Protein AF-A0A7X6Y048-F1 (afdb_monomer)

Mean predicted aligned error: 12.63 Å

Solvent-accessible surface area (backbone atoms only — not comparable to full-atom values): 15050 Å² total; per-residue (Å²): 143,54,68,59,62,49,51,54,49,48,36,51,34,40,43,75,52,58,86,50,67,78,56,62,76,77,46,101,74,79,80,95,72,76,53,88,68,53,75,67,60,51,49,56,47,55,70,67,59,78,47,73,68,48,51,52,50,51,50,49,38,53,51,51,50,50,53,47,64,63,47,48,60,53,51,54,48,40,49,52,49,41,54,51,43,49,52,52,45,52,51,51,54,50,51,51,49,52,53,44,55,49,47,50,54,50,52,55,48,49,71,74,34,96,48,66,68,62,33,47,51,54,53,48,72,75,33,84,92,41,50,70,62,50,55,67,56,58,79,73,45,90,89,60,77,82,76,83,75,53,77,63,61,54,54,51,51,45,51,43,52,52,52,42,53,53,41,49,53,52,36,50,50,54,51,50,55,50,49,54,53,28,61,77,63,53,35,41,46,48,56,52,52,50,53,48,52,55,50,50,51,54,51,53,54,49,49,54,53,51,49,57,48,63,78,42,42,70,62,35,66,77,62,72,60,80,76,85,71,79,82,78,86,82,85,86,83,81,88,71,67,47,80,88,49,73,63,60,53,51,55,48,65,77,72,109

pLDDT: mean 71.43, std 14.5, range [34.56, 90.88]

Secondary structure (DSSP, 8-state):
--HHHHHHHHHHHHHHHTT-HHHHTT---------SS-HHHHHHHHHT--SHHHHHHHHHHHHHHHHHHHHHHHHHHHHHHHHHHHHHHHHHHHHHHHHHHHHHHHHHHHHH-SSHHHHHHHHHHH-TT-HHHHHHHHTT-SSS------HHHHHHHHHHHHHHHHHHHHHHHHHHHHHHHHHHH--BHHHHHHHHHHHHHHHHHHHHHHHHHHTTHHHHHHHT----PPP-PPPP--SS-BPPPHHHHHHHHTT-

Structure (mmCIF, N/CA/C/O backbone):
data_AF-A0A7X6Y048-F1
#
_entry.id   AF-A0A7X6Y048-F1
#
loop_
_atom_site.group_PDB
_atom_site.id
_atom_site.type_symbol
_atom_site.label_atom_id
_atom_site.label_alt_id
_atom_site.label_comp_id
_atom_site.label_asym_id
_atom_site.label_entity_id
_atom_site.label_seq_id
_atom_site.pdbx_PDB_ins_code
_atom_site.Cartn_x
_atom_site.Cartn_y
_atom_site.Cartn_z
_atom_site.occupancy
_atom_site.B_iso_or_equiv
_atom_site.auth_seq_id
_atom_site.auth_comp_id
_atom_site.auth_asym_id
_atom_site.auth_atom_id
_atom_site.pdbx_PDB_model_num
ATOM 1 N N . MET A 1 1 ? -24.683 -6.320 27.027 1.00 56.88 1 MET A N 1
ATOM 2 C CA . MET A 1 1 ? -23.722 -5.249 27.337 1.00 56.88 1 MET A CA 1
ATOM 3 C C . MET A 1 1 ? -22.479 -5.467 26.470 1.00 56.88 1 MET A C 1
ATOM 5 O O . MET A 1 1 ? -21.668 -6.278 26.839 1.00 56.88 1 MET A O 1
ATOM 9 N N . ASN A 1 2 ? -22.455 -4.978 25.220 1.00 63.59 2 ASN A N 1
ATOM 10 C CA . ASN A 1 2 ? -21.262 -4.929 24.330 1.00 63.59 2 ASN A CA 1
ATOM 11 C C . ASN A 1 2 ? -21.634 -4.501 22.905 1.00 63.59 2 ASN A C 1
ATOM 13 O O . ASN A 1 2 ? -20.853 -3.822 22.258 1.00 63.59 2 ASN A O 1
ATOM 17 N N . LYS A 1 3 ? -22.848 -4.808 22.415 1.00 73.25 3 LYS A N 1
ATOM 18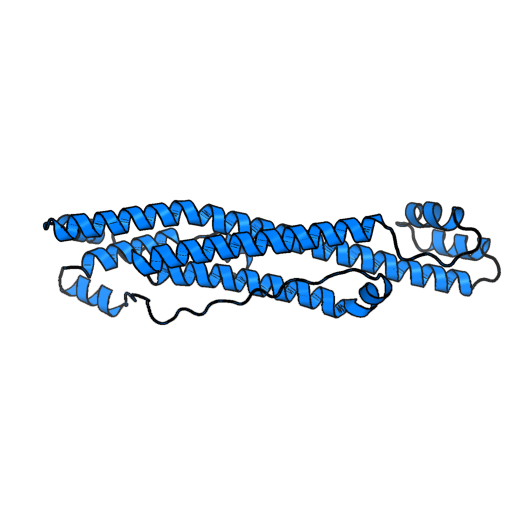 C CA . LYS A 1 3 ? -23.276 -4.391 21.063 1.00 73.25 3 LYS A CA 1
ATOM 19 C C . LYS A 1 3 ? -23.294 -2.867 20.869 1.00 73.25 3 LYS A C 1
ATOM 21 O O . LYS A 1 3 ? -22.881 -2.404 19.820 1.00 73.25 3 LYS A O 1
ATOM 26 N N . LYS A 1 4 ? -23.725 -2.092 21.876 1.00 79.75 4 LYS A N 1
ATOM 27 C CA . LYS A 1 4 ? -23.772 -0.616 21.816 1.00 79.75 4 LYS A CA 1
ATOM 28 C C . LYS A 1 4 ? -22.373 0.011 21.717 1.00 79.75 4 LYS A C 1
ATOM 30 O O . LYS A 1 4 ? -22.131 0.813 20.825 1.00 79.75 4 LYS A O 1
ATOM 35 N N . ILE A 1 5 ? -21.442 -0.414 22.576 1.00 81.62 5 ILE A N 1
ATOM 36 C CA . ILE A 1 5 ? -20.036 0.020 22.524 1.00 81.62 5 ILE A CA 1
ATOM 37 C C . ILE A 1 5 ? -19.402 -0.386 21.185 1.00 81.62 5 ILE A C 1
ATOM 39 O O . ILE A 1 5 ? -18.747 0.430 20.550 1.00 81.62 5 ILE A O 1
ATOM 43 N N . MET A 1 6 ? -19.653 -1.609 20.708 1.00 82.00 6 MET A N 1
ATOM 44 C CA . MET A 1 6 ? -19.155 -2.068 19.406 1.00 82.00 6 MET A CA 1
ATOM 45 C C . MET A 1 6 ? -19.728 -1.268 18.230 1.00 82.00 6 MET A C 1
ATOM 47 O O . MET A 1 6 ? -18.976 -0.915 17.331 1.00 82.00 6 MET A O 1
ATOM 51 N N . LEU A 1 7 ? -21.021 -0.920 18.255 1.00 83.56 7 LEU A N 1
ATOM 52 C CA . LEU A 1 7 ? -21.651 -0.031 17.269 1.00 83.56 7 LEU A CA 1
ATOM 53 C C . LEU A 1 7 ? -20.965 1.341 17.239 1.00 83.56 7 LEU A C 1
ATOM 55 O O . LEU A 1 7 ? -20.638 1.845 16.168 1.00 83.56 7 LEU A O 1
ATOM 59 N N . PHE A 1 8 ? -20.706 1.925 18.411 1.00 86.38 8 PHE A N 1
ATOM 60 C CA . PHE A 1 8 ? -19.992 3.197 18.523 1.00 86.38 8 PHE A CA 1
ATOM 61 C C . PHE A 1 8 ? -18.552 3.112 17.996 1.00 86.38 8 PHE A C 1
ATOM 63 O O . PHE A 1 8 ? -18.080 4.016 17.299 1.00 86.38 8 PHE A O 1
ATOM 70 N N . MET A 1 9 ? -17.852 2.022 18.310 1.00 88.38 9 MET A N 1
ATOM 71 C CA . MET A 1 9 ? -16.480 1.824 17.858 1.00 88.38 9 MET A CA 1
ATOM 72 C C . MET A 1 9 ? -16.397 1.549 16.355 1.00 88.38 9 MET A C 1
ATOM 74 O O . MET A 1 9 ? -15.486 2.070 15.721 1.00 88.38 9 MET A O 1
ATOM 78 N N . GLU A 1 10 ? -17.345 0.817 15.764 1.00 86.00 10 GLU A N 1
ATOM 79 C CA . GLU A 1 10 ? -17.414 0.628 14.308 1.00 86.00 10 GLU A CA 1
ATOM 80 C C . GLU A 1 10 ? -17.700 1.947 13.585 1.00 86.00 10 GLU A C 1
ATOM 82 O O . GLU A 1 10 ? -17.032 2.261 12.607 1.00 86.00 10 GLU A O 1
ATOM 87 N N . ASP A 1 11 ? -18.628 2.767 14.088 1.00 83.88 11 ASP A N 1
ATOM 88 C CA . ASP A 1 11 ? -18.889 4.102 13.531 1.00 83.88 11 ASP A CA 1
ATOM 89 C C . ASP A 1 11 ? -17.626 4.983 13.566 1.00 83.88 11 ASP A C 1
ATOM 91 O O . ASP A 1 11 ? -17.278 5.651 12.591 1.00 83.88 11 ASP A O 1
ATOM 95 N N . THR A 1 12 ? -16.871 4.905 14.665 1.00 86.44 12 THR A N 1
ATOM 96 C CA . THR A 1 12 ? -15.573 5.579 14.803 1.00 86.44 12 THR A CA 1
ATOM 97 C C . THR A 1 12 ? -14.523 5.010 13.844 1.00 86.44 12 THR A C 1
ATOM 99 O O . THR A 1 12 ? -13.747 5.767 13.256 1.00 86.44 12 THR A O 1
ATOM 102 N N . ALA A 1 13 ? -14.487 3.690 13.661 1.00 86.50 13 ALA A N 1
ATOM 103 C CA . ALA A 1 13 ? -13.578 3.021 12.739 1.00 86.50 13 ALA A CA 1
ATOM 104 C C . ALA A 1 13 ? -13.866 3.417 11.288 1.00 86.50 13 ALA A C 1
ATOM 106 O O . ALA A 1 13 ? -12.931 3.773 10.568 1.00 86.50 13 ALA A O 1
ATOM 107 N N . LEU A 1 14 ? -15.140 3.455 10.884 1.00 82.38 14 LEU A N 1
ATOM 108 C CA . LEU A 1 14 ? -15.575 3.967 9.584 1.00 82.38 14 LEU A CA 1
ATOM 109 C C . LEU A 1 14 ? -15.105 5.399 9.379 1.00 82.38 14 LEU A C 1
ATOM 111 O O . LEU A 1 14 ? -14.483 5.686 8.362 1.00 82.38 14 LEU A O 1
ATOM 115 N N . PHE A 1 15 ? -15.334 6.297 10.339 1.00 81.44 15 PHE A N 1
ATOM 116 C CA . PHE A 1 15 ? -14.862 7.680 10.236 1.00 81.44 15 PHE A CA 1
ATOM 117 C C . PHE A 1 15 ? -13.339 7.770 10.068 1.00 81.44 15 PHE A C 1
ATOM 119 O O . PHE A 1 15 ? -12.847 8.547 9.254 1.00 81.44 15 PHE A O 1
ATOM 126 N N . ASN A 1 16 ? -12.588 6.959 10.813 1.00 82.00 16 ASN A N 1
ATOM 127 C CA . ASN A 1 16 ? -11.126 6.974 10.784 1.00 82.00 16 ASN A CA 1
ATOM 128 C C . ASN A 1 16 ? -10.525 6.328 9.530 1.00 82.00 16 ASN A C 1
ATOM 130 O O . ASN A 1 16 ? -9.353 6.566 9.230 1.00 82.00 16 ASN A O 1
ATOM 134 N N . THR A 1 17 ? -11.294 5.512 8.813 1.00 79.19 17 THR A N 1
ATOM 135 C CA . THR A 1 17 ? -10.855 4.791 7.609 1.00 79.19 17 THR A CA 1
ATOM 136 C C . THR A 1 17 ? -11.394 5.411 6.320 1.00 79.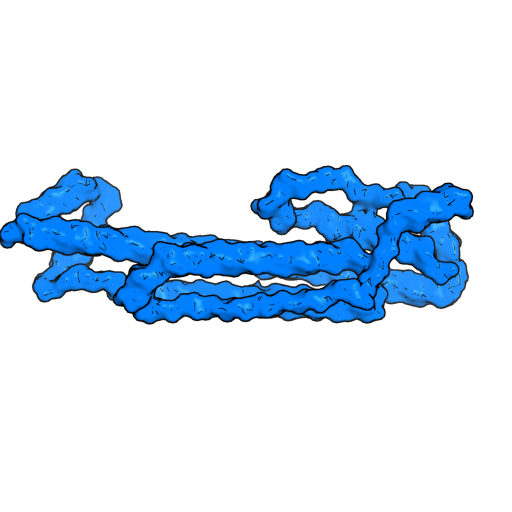19 17 THR A C 1
ATOM 138 O O . THR A 1 17 ? -10.714 5.358 5.296 1.00 79.19 17 THR A O 1
ATOM 141 N N . THR A 1 18 ? -12.554 6.075 6.364 1.00 71.69 18 THR A N 1
ATOM 142 C CA . THR A 1 18 ? -13.129 6.805 5.225 1.00 71.69 18 THR A CA 1
ATOM 143 C C . THR A 1 18 ? -12.448 8.160 5.006 1.00 71.69 18 THR A C 1
ATOM 145 O O . THR A 1 18 ? -12.207 8.927 5.934 1.00 71.69 18 THR A O 1
ATOM 148 N N . GLY A 1 19 ? -12.151 8.490 3.743 1.00 55.47 19 GLY A N 1
ATOM 149 C CA . GLY A 1 19 ? -11.525 9.765 3.362 1.00 55.47 19 GLY A CA 1
ATOM 150 C C . GLY A 1 19 ? -9.994 9.757 3.328 1.00 55.47 19 GLY A C 1
ATOM 151 O O . GLY A 1 19 ? -9.378 10.820 3.384 1.00 55.47 19 GLY A O 1
ATOM 152 N N . SER A 1 20 ? -9.356 8.586 3.242 1.00 53.28 20 SER A N 1
ATOM 153 C CA . SER A 1 20 ? -7.929 8.507 2.930 1.00 53.28 20 SER A CA 1
ATOM 154 C C . SER A 1 20 ? -7.680 8.913 1.470 1.00 53.28 20 SER A C 1
ATOM 156 O O . SER A 1 20 ? -8.128 8.263 0.525 1.00 53.28 20 SER A O 1
ATOM 158 N N . ASN A 1 21 ? -6.898 9.978 1.271 1.00 50.91 21 ASN A N 1
ATOM 159 C CA . ASN A 1 21 ? -6.461 10.430 -0.057 1.00 50.91 21 ASN A CA 1
ATOM 160 C C . ASN A 1 21 ? -5.751 9.313 -0.854 1.00 50.91 21 ASN A C 1
ATOM 162 O O . ASN A 1 21 ? -5.737 9.346 -2.079 1.00 50.91 21 ASN A O 1
ATOM 166 N N . ALA A 1 22 ? -5.179 8.307 -0.178 1.00 46.06 22 ALA A N 1
ATOM 167 C CA . ALA A 1 22 ? -4.532 7.153 -0.807 1.00 46.06 22 ALA A CA 1
ATOM 168 C C . ALA A 1 22 ? -5.490 6.313 -1.680 1.00 46.06 22 ALA A C 1
ATOM 170 O O . ALA A 1 22 ? -5.075 5.826 -2.730 1.00 46.06 22 ALA A O 1
ATOM 171 N N . LEU A 1 23 ? -6.769 6.199 -1.298 1.00 48.59 23 LEU A N 1
ATOM 172 C CA . LEU A 1 23 ? -7.820 5.537 -2.088 1.00 48.59 23 LEU A CA 1
ATOM 173 C C . LEU A 1 23 ? -8.390 6.451 -3.189 1.00 48.59 23 LEU A C 1
ATOM 175 O O . LEU A 1 23 ? -8.802 5.968 -4.245 1.00 48.59 23 LEU A O 1
ATOM 179 N N . GLU A 1 24 ? -8.355 7.775 -2.994 1.00 48.84 24 GLU A N 1
ATOM 180 C CA . GLU A 1 24 ? -8.780 8.744 -4.018 1.00 48.84 24 GLU A CA 1
ATOM 181 C C . GLU A 1 24 ? -7.864 8.747 -5.256 1.00 48.84 24 GLU A C 1
ATOM 183 O O . GLU A 1 24 ? -8.326 9.060 -6.356 1.00 48.84 24 GLU A O 1
ATOM 188 N N . PHE A 1 25 ? -6.592 8.350 -5.115 1.00 42.94 25 PHE A N 1
ATOM 189 C CA . PHE A 1 25 ? -5.653 8.258 -6.239 1.00 42.94 25 PHE A CA 1
ATOM 190 C C . PHE A 1 25 ? -5.914 7.075 -7.185 1.00 42.94 25 PHE A C 1
ATOM 192 O O . PHE A 1 25 ? -5.522 7.162 -8.349 1.00 42.94 25 PHE A O 1
ATOM 199 N N . SER A 1 26 ? -6.571 5.995 -6.743 1.00 41.81 26 SER A N 1
ATOM 200 C CA . SER A 1 26 ? -6.711 4.775 -7.555 1.00 41.81 26 SER A CA 1
ATOM 201 C C . SER A 1 26 ? -8.114 4.541 -8.120 1.00 41.81 26 SER A C 1
ATOM 203 O O . SER A 1 26 ? -8.221 3.995 -9.220 1.00 41.81 26 SER A O 1
ATOM 205 N N . LYS A 1 27 ? -9.209 4.965 -7.463 1.00 37.38 27 LYS A N 1
ATOM 206 C CA . LYS A 1 27 ? -10.578 4.720 -7.973 1.00 37.38 27 LYS A CA 1
ATOM 207 C C . LYS A 1 27 ? -11.543 5.873 -7.651 1.00 37.38 27 LYS A C 1
ATOM 209 O O . LYS A 1 27 ? -11.900 6.123 -6.508 1.00 37.38 27 LYS A O 1
ATOM 214 N N . ARG A 1 28 ? -12.077 6.529 -8.695 1.00 40.03 28 ARG A N 1
ATOM 215 C CA . ARG A 1 28 ? -13.256 7.420 -8.611 1.00 40.03 28 ARG A CA 1
ATOM 216 C C . ARG A 1 28 ? -14.531 6.618 -8.291 1.00 40.03 28 ARG A C 1
ATOM 218 O O . ARG A 1 28 ? -15.310 6.391 -9.206 1.00 40.03 28 ARG A O 1
ATOM 225 N N . LYS A 1 29 ? -14.760 6.184 -7.048 1.00 34.56 29 LYS A N 1
ATOM 226 C CA . LYS A 1 29 ? -16.022 5.599 -6.520 1.00 34.56 29 LYS A CA 1
ATOM 227 C C . LYS A 1 29 ? -15.865 5.489 -4.991 1.00 34.56 29 LYS A C 1
ATOM 229 O O . LYS A 1 29 ? -14.888 4.896 -4.580 1.00 34.56 29 LYS A O 1
ATOM 234 N N . TYR A 1 30 ? -16.712 5.942 -4.071 1.00 35.19 30 TYR A N 1
ATOM 235 C CA . TYR A 1 30 ? -18.000 6.629 -4.043 1.00 35.19 30 TYR A CA 1
ATOM 236 C C . TYR A 1 30 ? -18.184 7.219 -2.624 1.00 35.19 30 TYR A C 1
ATOM 238 O O . TYR A 1 30 ? -17.738 6.630 -1.650 1.00 35.19 30 TYR A O 1
ATOM 246 N N . LEU A 1 31 ? -18.949 8.313 -2.548 1.00 38.66 31 LEU A N 1
ATOM 247 C CA . LEU A 1 31 ? -19.941 8.639 -1.509 1.00 38.66 31 LEU A CA 1
ATOM 248 C C . LEU A 1 31 ? -19.489 8.685 -0.038 1.00 38.66 31 LEU A C 1
ATOM 250 O O . LEU A 1 31 ? -19.536 7.717 0.711 1.00 38.66 31 LEU A O 1
ATOM 254 N N . THR A 1 32 ? -19.277 9.923 0.402 1.00 42.34 32 THR A N 1
ATOM 255 C CA . THR A 1 32 ? -19.589 10.431 1.742 1.00 42.34 32 THR A CA 1
ATOM 256 C C . THR A 1 32 ? -20.802 9.745 2.395 1.00 42.34 32 THR A C 1
ATOM 258 O O . THR A 1 32 ? -21.948 10.117 2.136 1.00 42.34 32 THR A O 1
ATOM 261 N N . LYS A 1 33 ? -20.561 8.831 3.335 1.00 51.38 33 LYS A N 1
ATOM 262 C CA . LYS A 1 33 ? -21.417 8.653 4.516 1.00 51.38 33 LYS A CA 1
ATOM 263 C C . LYS A 1 33 ? -20.507 8.621 5.730 1.00 51.38 33 LYS A C 1
ATOM 265 O O . LYS A 1 33 ? -19.866 7.626 6.022 1.00 51.38 33 LYS A O 1
ATOM 270 N N . ARG A 1 34 ? -20.390 9.792 6.355 1.00 59.44 34 ARG A N 1
ATOM 271 C CA . ARG A 1 34 ? -19.320 10.126 7.298 1.00 59.44 34 ARG A CA 1
ATOM 272 C C . ARG A 1 34 ? -19.499 9.554 8.703 1.00 59.44 34 ARG A C 1
ATOM 274 O O . ARG A 1 34 ? -18.593 9.768 9.481 1.00 59.44 34 ARG A O 1
ATOM 281 N N . ASN A 1 35 ? -20.636 8.930 9.011 1.00 66.81 35 ASN A N 1
ATOM 282 C CA . ASN A 1 35 ? -21.006 8.197 10.232 1.00 66.81 35 ASN A CA 1
ATOM 283 C C . ASN A 1 35 ? -22.423 7.628 9.984 1.00 66.81 35 ASN A C 1
ATOM 285 O O . ASN A 1 35 ? -23.209 8.259 9.267 1.00 66.81 35 ASN A O 1
ATOM 289 N N . PHE A 1 36 ? -22.768 6.470 10.546 1.00 76.62 36 PHE A N 1
ATOM 290 C CA . PHE A 1 36 ? -24.134 5.934 10.579 1.00 76.62 36 PHE A CA 1
ATOM 291 C C . PHE A 1 36 ? -24.869 6.232 11.895 1.00 76.62 36 PHE A C 1
ATOM 293 O O . PHE A 1 36 ? -26.100 6.145 11.906 1.00 76.62 36 PHE A O 1
ATOM 300 N N . LEU A 1 37 ? -24.150 6.618 12.958 1.00 82.50 37 LEU A N 1
ATOM 301 C CA . LEU A 1 37 ? -24.721 7.117 14.215 1.00 82.50 37 LEU A CA 1
ATOM 302 C C . LEU A 1 37 ? -24.784 8.653 14.244 1.00 82.50 37 LEU A C 1
ATOM 304 O O . LEU A 1 37 ? -23.832 9.354 13.889 1.00 82.50 37 LEU A O 1
ATOM 308 N N . THR A 1 38 ? -25.901 9.187 14.729 1.00 83.19 38 THR A N 1
ATOM 309 C CA . THR A 1 38 ? -26.076 10.604 15.075 1.00 83.19 38 THR A CA 1
ATOM 310 C C . THR A 1 38 ? -25.354 10.948 16.381 1.00 83.19 38 THR A C 1
ATOM 312 O O . THR A 1 38 ? -25.038 10.075 17.186 1.00 83.19 38 THR A O 1
ATOM 315 N N . GLN A 1 39 ? -25.103 12.238 16.637 1.00 80.81 39 GLN A N 1
ATOM 316 C CA . GLN A 1 39 ? -24.464 12.662 17.891 1.00 80.81 39 GLN A CA 1
ATOM 317 C C . GLN A 1 39 ? -25.304 12.313 19.128 1.00 80.81 39 GLN A C 1
ATOM 319 O O . GLN A 1 39 ? -24.743 11.999 20.174 1.00 80.81 39 GLN A O 1
ATOM 324 N N . GLN A 1 40 ? -26.632 12.347 19.004 1.00 85.88 40 GLN A N 1
ATOM 325 C CA . GLN A 1 40 ? -27.531 11.963 20.086 1.00 85.88 40 GLN A CA 1
ATOM 326 C C . GLN A 1 40 ? -27.399 10.465 20.406 1.00 85.88 40 GLN A C 1
ATOM 328 O O . GLN A 1 40 ? -27.122 10.127 21.551 1.00 85.88 40 GLN A O 1
ATOM 333 N N . GLU A 1 41 ? -27.463 9.589 19.394 1.00 83.56 41 GLU A N 1
ATOM 334 C CA . GLU A 1 41 ? -27.263 8.135 19.563 1.00 83.56 41 GLU A CA 1
ATOM 335 C C . GLU A 1 41 ? -25.882 7.822 20.179 1.00 83.56 41 GLU A C 1
ATOM 337 O O . GLU A 1 41 ? -25.749 6.950 21.037 1.00 83.56 41 GLU A O 1
ATOM 342 N N . LYS A 1 42 ? -24.833 8.570 19.804 1.00 84.50 42 LYS A N 1
ATOM 343 C CA . LYS A 1 42 ? -23.495 8.434 20.410 1.00 84.50 42 LYS A CA 1
ATOM 344 C C . LYS A 1 42 ? -23.489 8.772 21.901 1.00 84.50 42 LYS A C 1
ATOM 346 O O . LYS A 1 42 ? -22.878 8.042 22.680 1.00 84.50 42 LYS A O 1
ATOM 351 N N . ASN A 1 43 ? -24.151 9.861 22.289 1.00 84.62 43 ASN A N 1
ATOM 352 C CA . ASN A 1 43 ? -24.241 10.274 23.689 1.00 84.62 43 ASN A CA 1
ATOM 353 C C . ASN A 1 43 ? -25.037 9.251 24.512 1.00 84.62 43 ASN A C 1
ATOM 355 O O . ASN A 1 43 ? -24.589 8.864 25.583 1.00 84.62 43 ASN A O 1
ATOM 359 N N . GLU A 1 44 ? -26.148 8.740 23.980 1.00 84.62 44 GLU A N 1
ATOM 360 C CA . GLU A 1 44 ? -26.958 7.702 24.634 1.00 84.62 44 GLU A CA 1
ATOM 361 C C . GLU A 1 44 ? -26.174 6.396 24.838 1.00 84.62 44 GLU A C 1
ATOM 363 O O . GLU A 1 44 ? -26.294 5.736 25.872 1.00 84.62 44 GLU A O 1
ATOM 368 N N . ILE A 1 45 ? -25.339 6.006 23.867 1.00 83.44 45 ILE A N 1
ATOM 369 C CA . ILE A 1 45 ? -24.437 4.859 24.026 1.00 83.44 45 ILE A CA 1
ATOM 370 C C . ILE A 1 45 ? -23.424 5.129 25.140 1.00 83.44 45 ILE A C 1
ATOM 372 O O . ILE A 1 45 ? -23.206 4.246 25.970 1.00 83.44 45 ILE A O 1
ATOM 376 N N . TRP A 1 46 ? -22.833 6.324 25.176 1.00 80.00 46 TRP A N 1
ATOM 377 C CA . TRP A 1 46 ? -21.851 6.707 26.190 1.00 80.00 46 TRP A CA 1
ATOM 378 C C . TRP A 1 46 ? -22.441 6.721 27.604 1.00 80.00 46 TRP A C 1
ATOM 380 O O . TRP A 1 46 ? -21.856 6.152 28.519 1.00 80.00 46 TRP A O 1
ATOM 390 N N . GLU A 1 47 ? -23.626 7.305 27.772 1.00 83.12 47 GLU A N 1
ATOM 391 C CA . GLU A 1 47 ? -24.346 7.344 29.050 1.00 83.12 47 GLU A CA 1
ATOM 392 C C . GLU A 1 47 ? -24.767 5.947 29.526 1.00 83.12 47 GLU A C 1
ATOM 394 O O . GLU A 1 47 ? -24.888 5.723 30.724 1.00 83.12 47 GLU A O 1
ATOM 399 N N . SER A 1 48 ? -24.920 4.980 28.611 1.00 80.62 48 SER A N 1
ATOM 400 C CA . SER A 1 48 ? -25.236 3.588 28.962 1.00 80.62 48 SER A CA 1
ATOM 401 C C . SER A 1 48 ? -24.052 2.766 29.497 1.00 80.62 48 SER A C 1
ATOM 403 O O . SER A 1 48 ? -24.233 1.599 29.849 1.00 80.62 48 SER A O 1
ATOM 405 N N . VAL A 1 49 ? -22.842 3.337 29.536 1.00 81.94 49 VAL A N 1
ATOM 406 C CA . VAL A 1 49 ? -21.633 2.694 30.075 1.00 81.94 49 VAL A CA 1
ATOM 407 C C . VAL A 1 49 ? -21.558 2.946 31.582 1.00 81.94 49 VAL A C 1
ATOM 409 O O . VAL A 1 49 ? -20.997 3.939 32.035 1.00 81.94 49 VAL A O 1
ATOM 412 N N . GLU A 1 50 ? -22.121 2.028 32.364 1.00 80.25 50 GLU A N 1
ATOM 413 C CA . GLU A 1 50 ? -22.235 2.188 33.824 1.00 80.25 50 GLU A CA 1
ATOM 414 C C . GLU A 1 50 ? -21.362 1.206 34.617 1.00 80.25 50 GLU A C 1
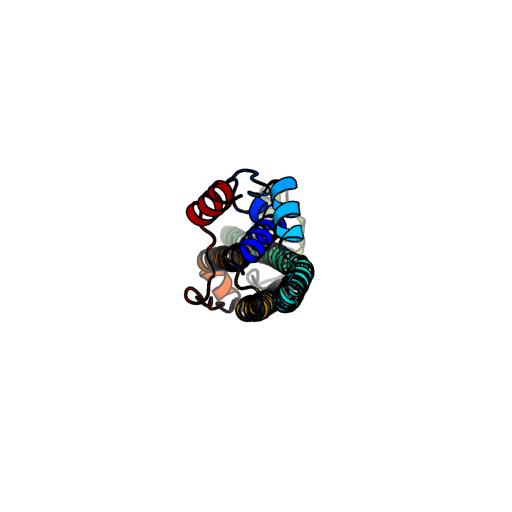ATOM 416 O O . GLU A 1 50 ? -21.003 1.474 35.765 1.00 80.25 50 GLU A O 1
ATOM 421 N N . SER A 1 51 ? -21.012 0.055 34.034 1.00 85.00 51 SER A N 1
ATOM 422 C CA . SER A 1 51 ? -20.282 -0.991 34.751 1.00 85.00 51 SER A CA 1
ATOM 423 C C . SER A 1 51 ? -18.763 -0.835 34.637 1.00 85.00 51 SER A C 1
ATOM 425 O O . SER A 1 51 ? -18.236 -0.429 33.603 1.00 85.00 51 SER A O 1
ATOM 427 N N . GLU A 1 52 ? -18.031 -1.247 35.676 1.00 84.69 52 GLU A N 1
ATOM 428 C CA . GLU A 1 52 ? -16.558 -1.255 35.672 1.00 84.69 52 GLU A CA 1
ATOM 429 C C . GLU A 1 52 ? -15.985 -2.054 34.485 1.00 84.69 52 GLU A C 1
ATOM 431 O O . GLU A 1 52 ? -15.015 -1.631 33.858 1.00 84.69 52 GLU A O 1
ATOM 436 N N . LYS A 1 53 ? -16.653 -3.151 34.101 1.00 85.50 53 LYS A N 1
ATOM 437 C CA . LYS A 1 53 ? -16.283 -3.976 32.939 1.00 85.50 53 LYS A CA 1
ATOM 438 C C . LYS A 1 53 ? -16.465 -3.250 31.605 1.00 85.50 53 LYS A C 1
ATOM 440 O O . LYS A 1 53 ? -15.639 -3.418 30.7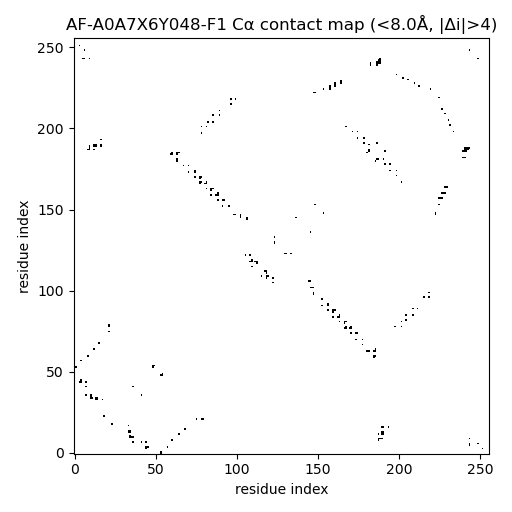12 1.00 85.50 53 LYS A O 1
ATOM 445 N N . ASP A 1 54 ? -17.529 -2.461 31.454 1.00 82.19 54 ASP A N 1
ATOM 446 C CA . ASP A 1 54 ? -17.736 -1.657 30.242 1.00 82.19 54 ASP A CA 1
ATOM 447 C C . ASP A 1 54 ? -16.693 -0.561 30.115 1.00 82.19 54 ASP A C 1
ATOM 449 O O . ASP A 1 54 ? -16.177 -0.327 29.026 1.00 82.19 54 ASP A O 1
ATOM 453 N N . ILE A 1 55 ? -16.375 0.094 31.233 1.00 83.56 55 ILE A N 1
ATOM 454 C CA . ILE A 1 55 ? -15.365 1.149 31.285 1.00 83.56 55 ILE A CA 1
ATOM 455 C C . ILE A 1 55 ? -13.998 0.578 30.895 1.00 83.56 55 ILE A C 1
ATOM 457 O O . ILE A 1 55 ? -13.297 1.165 30.070 1.00 83.56 55 ILE A O 1
ATOM 461 N N . GLU A 1 56 ? -13.623 -0.580 31.443 1.00 86.56 56 GLU A N 1
ATOM 462 C CA . GLU A 1 56 ? -12.375 -1.265 31.096 1.00 86.56 56 GLU A CA 1
ATOM 463 C C . GLU A 1 56 ? -12.316 -1.617 29.601 1.00 86.56 56 GLU A C 1
ATOM 465 O O . GLU A 1 56 ? -11.346 -1.274 28.919 1.00 86.56 56 GLU A O 1
ATOM 470 N N . LEU A 1 57 ? -13.379 -2.218 29.058 1.00 85.00 57 LEU A N 1
ATOM 471 C CA . LEU A 1 57 ? -13.445 -2.575 27.641 1.00 85.00 57 LEU A CA 1
ATOM 472 C C . LEU A 1 57 ? -13.376 -1.345 26.728 1.00 85.00 57 LEU A C 1
ATOM 474 O O . LEU A 1 57 ? -12.629 -1.325 25.748 1.00 85.00 57 LEU A O 1
ATOM 478 N N . LEU A 1 58 ? -14.126 -0.296 27.059 1.00 85.62 58 LEU A N 1
ATOM 479 C CA . LEU A 1 58 ? -14.141 0.958 26.317 1.00 85.62 58 LEU A CA 1
ATOM 480 C C . LEU A 1 58 ? -12.769 1.639 26.328 1.00 85.62 58 LEU A C 1
ATOM 482 O O . LEU A 1 58 ? -12.353 2.194 25.309 1.00 85.62 58 LEU A O 1
ATOM 486 N N . ASN A 1 59 ? -12.036 1.561 27.441 1.00 87.06 59 ASN A N 1
ATOM 487 C CA . ASN A 1 59 ? -10.666 2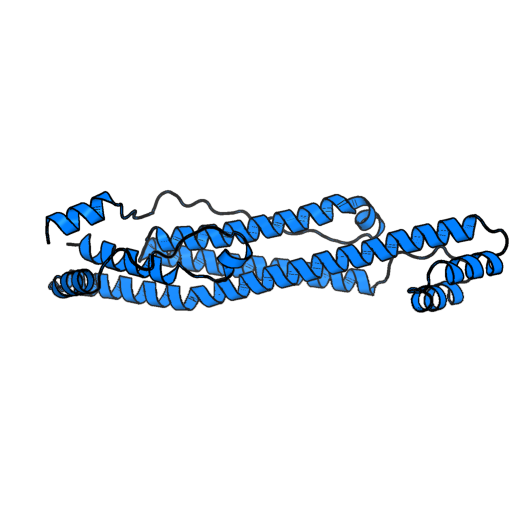.061 27.541 1.00 87.06 59 ASN A CA 1
ATOM 488 C C . ASN A 1 59 ? -9.704 1.288 26.632 1.00 87.06 59 ASN A C 1
ATOM 490 O O . ASN A 1 59 ? -8.886 1.918 25.950 1.00 87.06 59 ASN A O 1
ATOM 494 N N . ILE A 1 60 ? -9.819 -0.044 26.576 1.00 88.62 60 ILE A N 1
ATOM 495 C CA . ILE A 1 60 ? -9.041 -0.884 25.651 1.00 88.62 60 ILE A CA 1
ATOM 496 C C . ILE A 1 60 ? -9.351 -0.478 24.209 1.00 88.62 60 ILE A C 1
ATOM 498 O O . ILE A 1 60 ? -8.443 -0.118 23.462 1.00 88.62 60 ILE A O 1
ATOM 502 N N . PHE A 1 61 ? -10.628 -0.438 23.828 1.00 89.75 61 PHE A N 1
ATOM 503 C CA . PHE A 1 61 ? -11.047 -0.085 22.471 1.00 89.75 61 PHE A CA 1
ATOM 504 C C . PHE A 1 61 ? -10.614 1.326 22.067 1.00 89.75 61 PHE A C 1
ATOM 506 O O . PHE A 1 61 ? -10.081 1.531 20.977 1.00 89.75 61 PHE A O 1
ATOM 513 N N . THR A 1 62 ? -10.769 2.302 22.959 1.00 87.44 62 THR A N 1
ATOM 514 C CA . THR A 1 62 ? -10.353 3.687 22.709 1.00 87.44 62 THR A CA 1
ATOM 515 C C . THR A 1 62 ? -8.839 3.794 22.548 1.00 87.44 62 THR A C 1
ATOM 517 O O . THR A 1 62 ? -8.361 4.512 21.667 1.00 87.44 62 THR A O 1
ATOM 520 N N . SER A 1 63 ? -8.069 3.082 23.374 1.00 89.50 63 SER A N 1
ATOM 521 C CA . SER A 1 63 ? -6.604 3.064 23.289 1.00 89.50 63 SER A CA 1
ATOM 522 C C . SER A 1 63 ? -6.128 2.399 22.000 1.00 89.50 63 SER A C 1
ATOM 524 O O . SER A 1 63 ? -5.278 2.953 21.304 1.00 89.50 63 SER A O 1
ATOM 526 N N . THR A 1 64 ? -6.731 1.272 21.623 1.00 90.75 64 THR A N 1
ATOM 527 C CA . THR A 1 64 ? -6.430 0.572 20.369 1.00 90.75 64 THR A CA 1
ATOM 528 C C . THR A 1 64 ? -6.777 1.420 19.147 1.00 90.75 64 THR A C 1
ATOM 530 O O . THR A 1 64 ? -5.958 1.543 18.237 1.00 90.75 64 THR A O 1
ATOM 533 N N . ASN A 1 65 ? -7.933 2.093 19.147 1.00 89.81 65 ASN A N 1
ATOM 534 C CA . ASN A 1 65 ? -8.304 3.049 18.101 1.00 89.81 65 ASN A CA 1
ATOM 535 C C . ASN A 1 65 ? -7.286 4.197 17.991 1.00 89.81 65 ASN A C 1
ATOM 537 O O . ASN A 1 65 ? -6.842 4.520 16.891 1.00 89.81 65 ASN A O 1
ATOM 541 N N . LYS A 1 66 ? -6.843 4.781 19.115 1.00 88.62 66 LYS A N 1
ATOM 542 C CA . LYS A 1 66 ? -5.786 5.809 19.103 1.00 88.62 66 LYS A CA 1
ATOM 543 C C . LYS A 1 66 ? -4.500 5.280 18.467 1.00 88.62 66 LYS A C 1
ATOM 545 O O . LYS A 1 66 ? -3.949 5.939 17.586 1.00 88.62 66 LYS A O 1
ATOM 550 N N . SER A 1 67 ? -4.057 4.081 18.841 1.00 87.81 67 SER A N 1
ATOM 551 C CA . SER A 1 67 ? -2.892 3.444 18.216 1.00 87.81 67 SER A CA 1
ATOM 552 C C . SER A 1 67 ? -3.077 3.266 16.707 1.00 87.81 67 SER A C 1
ATOM 554 O O . SER A 1 67 ? -2.177 3.621 15.949 1.00 87.81 67 SER A O 1
ATOM 556 N N . PHE A 1 68 ? -4.250 2.820 16.245 1.00 90.88 68 PHE A N 1
ATOM 557 C CA . PHE A 1 68 ? -4.550 2.755 14.810 1.00 90.88 68 PHE A CA 1
ATOM 558 C C . PHE A 1 68 ? -4.437 4.129 14.138 1.00 90.88 68 PHE A C 1
ATOM 560 O O . PHE A 1 68 ? -3.766 4.255 13.115 1.00 90.88 68 PHE A O 1
ATOM 567 N N . THR A 1 69 ? -5.024 5.179 14.722 1.00 88.56 69 THR A N 1
ATOM 568 C CA . THR A 1 69 ? -4.959 6.536 14.148 1.00 88.56 69 THR A CA 1
ATOM 569 C C . THR A 1 69 ? -3.540 7.099 14.079 1.00 88.56 69 THR A C 1
ATOM 571 O O . THR A 1 69 ? -3.248 7.885 13.183 1.00 88.56 69 THR A O 1
ATOM 574 N N . ILE A 1 70 ? -2.641 6.672 14.972 1.00 88.56 70 ILE A N 1
ATOM 575 C CA . ILE A 1 70 ? -1.214 7.014 14.912 1.00 88.56 70 ILE A CA 1
ATOM 576 C C . ILE A 1 70 ? -0.518 6.228 13.798 1.00 88.56 70 ILE A C 1
ATOM 578 O O . ILE A 1 70 ? 0.293 6.797 13.076 1.00 88.56 70 ILE A O 1
ATOM 582 N N . MET A 1 71 ? -0.831 4.938 13.643 1.00 88.81 71 MET A N 1
ATOM 583 C CA . MET A 1 71 ? -0.202 4.057 12.652 1.00 88.81 71 MET A CA 1
ATOM 584 C C . MET A 1 71 ? -0.642 4.356 11.216 1.00 88.81 71 MET A C 1
ATOM 586 O O . MET A 1 71 ? 0.172 4.271 10.294 1.00 88.81 71 MET A O 1
ATOM 590 N N . LYS A 1 72 ? -1.907 4.735 11.017 1.00 88.25 72 LYS A N 1
ATOM 591 C CA . LYS A 1 72 ? -2.503 4.991 9.700 1.00 88.25 72 LYS A CA 1
ATOM 592 C C . LYS A 1 72 ? -1.677 5.967 8.837 1.00 88.25 72 LYS A C 1
ATOM 594 O O . LYS A 1 72 ? -1.317 5.568 7.730 1.00 88.25 72 LYS A O 1
ATOM 599 N N . PRO A 1 73 ? -1.283 7.166 9.313 1.00 87.19 73 PRO A N 1
ATOM 600 C CA . PRO A 1 73 ? -0.433 8.083 8.549 1.00 87.19 73 PRO A CA 1
ATOM 601 C C . PRO A 1 73 ? 0.915 7.493 8.121 1.00 87.19 73 PRO A C 1
ATOM 603 O O . PRO A 1 73 ? 1.405 7.814 7.041 1.00 87.19 73 PRO A O 1
ATOM 606 N N . TYR A 1 74 ? 1.524 6.620 8.932 1.00 89.94 74 TYR A N 1
ATOM 607 C CA . TYR A 1 74 ? 2.762 5.947 8.533 1.00 89.94 74 TYR A CA 1
ATOM 608 C C . TYR A 1 74 ? 2.495 4.973 7.387 1.00 89.94 74 TYR A C 1
ATOM 610 O O . TYR A 1 74 ? 3.206 5.013 6.389 1.00 89.94 74 TYR A O 1
ATOM 618 N N . ILE A 1 75 ? 1.446 4.152 7.481 1.00 88.06 75 ILE A N 1
ATOM 619 C CA . ILE A 1 75 ? 1.049 3.232 6.403 1.00 88.06 75 ILE A CA 1
ATOM 620 C C . ILE A 1 75 ? 0.813 4.012 5.096 1.00 88.06 75 ILE A C 1
ATOM 622 O O . ILE A 1 75 ? 1.377 3.664 4.059 1.00 88.06 75 ILE A O 1
ATOM 626 N N . GLU A 1 76 ? 0.057 5.112 5.148 1.00 86.31 76 GLU A N 1
ATOM 627 C CA . GLU A 1 76 ? -0.212 5.979 3.988 1.00 86.31 76 GLU A CA 1
ATOM 628 C C . GLU A 1 76 ? 1.065 6.638 3.433 1.00 86.31 76 GLU A C 1
ATOM 630 O O . GLU A 1 76 ? 1.264 6.704 2.215 1.00 86.31 76 GLU A O 1
ATOM 635 N N . GLY A 1 77 ? 1.960 7.096 4.312 1.00 84.75 77 GLY A N 1
ATOM 636 C CA . GLY A 1 77 ? 3.239 7.695 3.931 1.00 84.75 77 GLY A CA 1
ATOM 637 C C . GLY A 1 77 ? 4.157 6.706 3.214 1.00 84.75 77 GLY A C 1
ATOM 638 O O . GLY A 1 77 ? 4.649 6.995 2.123 1.00 84.75 77 GLY A O 1
ATOM 639 N N . TYR A 1 78 ? 4.333 5.504 3.769 1.00 86.56 78 TYR A N 1
ATOM 640 C CA . TYR A 1 78 ? 5.120 4.444 3.133 1.00 86.56 78 TYR A CA 1
ATOM 641 C C . TYR A 1 78 ? 4.515 4.009 1.793 1.00 86.56 78 TYR A C 1
ATOM 643 O O . TYR A 1 78 ? 5.255 3.783 0.837 1.00 86.56 78 TYR A O 1
ATOM 651 N N . PHE A 1 79 ? 3.187 3.933 1.688 1.00 85.50 79 PHE A N 1
ATOM 652 C CA . PHE A 1 79 ? 2.513 3.640 0.423 1.00 85.50 79 PHE A CA 1
ATOM 653 C C . PHE A 1 79 ? 2.781 4.714 -0.643 1.00 85.50 79 PHE A C 1
ATOM 655 O O . PHE A 1 79 ? 3.150 4.394 -1.774 1.00 85.50 79 PHE A O 1
ATOM 662 N N . THR A 1 80 ? 2.697 5.992 -0.268 1.00 84.62 80 THR A N 1
ATOM 663 C CA . THR A 1 80 ? 3.015 7.117 -1.163 1.00 84.62 80 THR A CA 1
ATOM 664 C C . THR A 1 80 ? 4.465 7.055 -1.653 1.00 84.62 80 THR A C 1
ATOM 666 O O . THR A 1 80 ? 4.744 7.271 -2.834 1.00 84.62 80 THR A O 1
ATOM 669 N N . GLU A 1 81 ? 5.404 6.706 -0.772 1.00 84.94 81 GLU A N 1
ATOM 670 C CA . GLU A 1 81 ? 6.803 6.497 -1.151 1.00 84.94 81 GLU A CA 1
ATOM 671 C C . GLU A 1 81 ? 6.984 5.315 -2.113 1.00 84.94 81 GLU A C 1
ATOM 673 O O . GLU A 1 81 ? 7.776 5.413 -3.052 1.00 84.94 81 GLU A O 1
ATOM 678 N N . VAL A 1 82 ? 6.248 4.213 -1.921 1.00 84.38 82 VAL A N 1
ATOM 679 C CA . VAL A 1 82 ? 6.260 3.061 -2.839 1.00 84.38 82 VAL A CA 1
ATOM 680 C C . VAL A 1 82 ? 5.775 3.468 -4.230 1.00 84.38 82 VAL A C 1
ATOM 682 O O . VAL A 1 82 ? 6.445 3.131 -5.209 1.00 84.38 82 VAL A O 1
ATOM 685 N N . ILE A 1 83 ? 4.686 4.237 -4.342 1.00 81.19 83 ILE A N 1
ATOM 686 C CA . ILE A 1 83 ? 4.213 4.778 -5.631 1.00 81.19 83 ILE A CA 1
ATOM 687 C C . ILE A 1 83 ? 5.297 5.647 -6.274 1.00 81.19 83 ILE A C 1
ATOM 689 O O . ILE A 1 83 ? 5.615 5.496 -7.458 1.00 81.19 83 ILE A O 1
ATOM 693 N N . HIS A 1 84 ? 5.893 6.550 -5.495 1.00 83.69 84 HIS A N 1
ATOM 694 C CA . HIS A 1 84 ? 6.911 7.463 -6.000 1.00 83.69 84 HIS A CA 1
ATOM 695 C C . HIS A 1 84 ? 8.138 6.715 -6.536 1.00 83.69 84 HIS A C 1
ATOM 697 O O . HIS A 1 84 ? 8.588 6.977 -7.652 1.00 83.69 84 HIS A O 1
ATOM 703 N N . LEU A 1 85 ? 8.655 5.749 -5.771 1.00 83.38 85 LEU A N 1
ATOM 704 C CA . LEU A 1 85 ? 9.788 4.916 -6.175 1.00 83.38 85 LEU A CA 1
ATOM 705 C C . LEU A 1 85 ? 9.452 4.038 -7.384 1.00 83.38 85 LEU A C 1
ATOM 707 O O . LEU A 1 85 ? 10.290 3.906 -8.272 1.00 83.38 85 LEU A O 1
ATOM 711 N N . SER A 1 86 ? 8.236 3.491 -7.454 1.00 81.44 86 SER A N 1
ATOM 712 C CA . SER A 1 86 ? 7.767 2.706 -8.606 1.00 81.44 86 SER A CA 1
ATOM 713 C C . SER A 1 86 ? 7.711 3.561 -9.873 1.00 81.44 86 SER A C 1
ATOM 715 O O . SER A 1 86 ? 8.214 3.156 -10.917 1.00 81.44 86 SER A O 1
ATOM 717 N N . THR A 1 87 ? 7.202 4.790 -9.768 1.00 81.50 87 THR A N 1
ATOM 718 C CA . THR A 1 87 ? 7.159 5.748 -10.884 1.00 81.50 87 THR A CA 1
ATOM 719 C C . THR A 1 87 ? 8.565 6.133 -11.350 1.00 81.50 87 THR A C 1
ATOM 721 O O . THR A 1 87 ? 8.841 6.151 -12.550 1.00 81.50 87 THR A O 1
ATOM 724 N N . GLN A 1 88 ? 9.479 6.424 -10.415 1.00 82.12 88 GLN A N 1
ATOM 725 C CA . GLN A 1 88 ? 10.880 6.705 -10.746 1.00 82.12 88 GLN A CA 1
ATOM 726 C C . GLN A 1 88 ? 11.545 5.513 -11.435 1.00 82.12 88 GLN A C 1
ATOM 728 O O . GLN A 1 88 ? 12.230 5.690 -12.438 1.00 82.12 88 GLN A O 1
ATOM 733 N N . PHE A 1 89 ? 11.319 4.306 -10.917 1.00 80.50 89 PHE A N 1
ATOM 734 C CA . PHE A 1 89 ? 11.839 3.077 -11.495 1.00 80.50 89 PHE A CA 1
ATOM 735 C C . PHE A 1 89 ? 11.357 2.892 -12.937 1.00 80.50 89 PHE A C 1
ATOM 737 O O . PHE A 1 89 ? 12.191 2.778 -13.833 1.00 80.50 89 PHE A O 1
ATOM 744 N N . ILE A 1 90 ? 10.044 2.967 -13.187 1.00 77.81 90 ILE A N 1
ATOM 745 C CA . ILE A 1 90 ? 9.462 2.870 -14.538 1.00 77.81 90 ILE A CA 1
ATOM 746 C C . ILE A 1 90 ? 10.069 3.920 -15.475 1.00 77.81 90 ILE A C 1
ATOM 748 O O . ILE A 1 90 ? 10.480 3.592 -16.586 1.00 77.81 90 ILE A O 1
ATOM 752 N N . ARG A 1 91 ? 10.202 5.171 -15.025 1.00 81.19 91 ARG A N 1
ATOM 753 C CA . ARG A 1 91 ? 10.793 6.239 -15.840 1.00 81.19 91 ARG A CA 1
ATOM 754 C C . ARG A 1 91 ? 12.243 5.944 -16.234 1.00 81.19 91 ARG A C 1
ATOM 756 O O . ARG A 1 91 ? 12.634 6.209 -17.370 1.00 81.19 91 ARG A O 1
ATOM 763 N N . GLU A 1 92 ? 13.053 5.406 -15.325 1.00 79.62 92 GLU A N 1
ATOM 764 C CA . GLU A 1 92 ? 14.434 5.033 -15.652 1.00 79.62 92 GLU A CA 1
ATOM 765 C C . GLU A 1 92 ? 14.497 3.842 -16.616 1.00 79.62 92 GLU A C 1
ATOM 767 O O . GLU A 1 92 ? 15.287 3.855 -17.563 1.00 79.62 92 GLU A O 1
ATOM 772 N N . ILE A 1 93 ? 13.602 2.864 -16.459 1.00 75.50 93 ILE A N 1
ATOM 773 C CA . ILE A 1 93 ? 13.410 1.771 -17.421 1.00 75.50 93 ILE A CA 1
ATOM 774 C C . ILE A 1 93 ? 13.068 2.307 -18.825 1.00 75.50 93 ILE A C 1
ATOM 776 O O . ILE A 1 93 ? 13.662 1.880 -19.823 1.00 75.50 93 ILE A O 1
ATOM 780 N N . GLU A 1 94 ? 12.148 3.266 -18.928 1.00 77.12 94 GLU A N 1
ATOM 781 C CA . GLU A 1 94 ? 11.779 3.895 -20.199 1.00 77.12 94 GLU A CA 1
ATOM 782 C C . GLU A 1 94 ? 12.942 4.682 -20.809 1.00 77.12 94 GLU A C 1
ATOM 784 O O . GLU A 1 94 ? 13.214 4.561 -22.006 1.00 77.12 94 GLU A O 1
ATOM 789 N N . ASN A 1 95 ? 13.687 5.434 -19.994 1.00 76.94 95 ASN A N 1
ATOM 790 C CA . ASN A 1 95 ? 14.873 6.160 -20.444 1.00 76.94 95 ASN A CA 1
ATOM 791 C C . ASN A 1 95 ? 15.924 5.210 -21.036 1.00 76.94 95 ASN A C 1
ATOM 793 O O . ASN A 1 95 ? 16.481 5.489 -22.102 1.00 76.94 95 ASN A O 1
ATOM 797 N N . ILE A 1 96 ? 16.193 4.087 -20.364 1.00 74.44 96 ILE A N 1
ATOM 798 C CA . ILE A 1 96 ? 17.118 3.048 -20.837 1.00 74.44 96 ILE A CA 1
ATOM 799 C C . ILE A 1 96 ? 16.617 2.446 -22.153 1.00 74.44 96 ILE A C 1
ATOM 801 O O . ILE A 1 96 ? 17.385 2.318 -23.109 1.00 74.44 96 ILE A O 1
ATOM 805 N N . THR A 1 97 ? 15.320 2.152 -22.239 1.00 73.06 97 THR A N 1
ATOM 806 C CA . THR A 1 97 ? 14.677 1.643 -23.457 1.00 73.06 97 THR A CA 1
ATOM 807 C C . THR A 1 97 ? 14.848 2.611 -24.628 1.00 73.06 97 THR A C 1
ATOM 809 O O . THR A 1 97 ? 15.283 2.214 -25.709 1.00 73.06 97 THR A O 1
ATOM 812 N N . ILE A 1 98 ? 14.577 3.901 -24.417 1.00 74.06 98 ILE A N 1
ATOM 813 C CA . ILE A 1 98 ? 14.719 4.930 -25.452 1.00 74.06 98 ILE A CA 1
ATOM 814 C C . ILE A 1 98 ? 16.182 5.057 -25.889 1.00 74.06 98 ILE A C 1
ATOM 816 O O . ILE A 1 98 ? 16.455 5.099 -27.089 1.00 74.06 98 ILE A O 1
ATOM 820 N N . LYS A 1 99 ? 17.136 5.080 -24.947 1.00 72.88 99 LYS A N 1
ATOM 821 C CA . LYS A 1 99 ? 18.577 5.089 -25.263 1.00 72.88 99 LYS A CA 1
ATOM 822 C C . LYS A 1 99 ? 18.969 3.875 -26.112 1.00 72.88 99 LYS A C 1
ATOM 824 O O . LYS A 1 99 ? 19.704 4.036 -27.084 1.00 72.88 99 LYS A O 1
ATOM 829 N N . SER A 1 100 ? 18.449 2.693 -25.781 1.00 72.06 100 SER A N 1
ATOM 830 C CA . SER A 1 100 ? 18.690 1.446 -26.513 1.00 72.06 100 SER A CA 1
ATOM 831 C C . SER A 1 100 ? 18.166 1.514 -27.953 1.00 72.06 100 SER A C 1
ATOM 833 O O . SER A 1 100 ? 18.931 1.328 -28.902 1.00 72.06 100 SER A O 1
ATOM 835 N N . ILE A 1 101 ? 16.897 1.891 -28.141 1.00 69.38 101 ILE A N 1
ATOM 836 C CA . ILE A 1 101 ? 16.292 2.042 -29.475 1.00 69.38 101 ILE A CA 1
ATOM 837 C C . ILE A 1 101 ? 17.092 3.040 -30.316 1.00 69.38 101 ILE A C 1
ATOM 839 O O . ILE A 1 101 ? 17.412 2.765 -31.469 1.00 69.38 101 ILE A O 1
ATOM 843 N N . LEU A 1 102 ? 17.479 4.174 -29.726 1.00 68.44 102 LEU A N 1
ATOM 844 C CA . LEU A 1 102 ? 18.254 5.191 -30.431 1.00 68.44 102 LEU A CA 1
ATOM 845 C C . LEU A 1 102 ? 19.649 4.721 -30.809 1.00 68.44 102 LEU A C 1
ATOM 847 O O . LEU A 1 102 ? 20.078 4.984 -31.924 1.00 68.44 102 LEU A O 1
ATOM 851 N N . SER A 1 103 ? 20.341 4.026 -29.909 1.00 66.31 103 SER A N 1
ATOM 852 C CA . SER A 1 103 ? 21.642 3.420 -30.192 1.00 66.31 103 SER A CA 1
ATOM 853 C C . SER A 1 103 ? 21.550 2.465 -31.383 1.00 66.31 103 SER A C 1
ATOM 855 O O . SER A 1 103 ? 22.348 2.558 -32.314 1.00 66.31 103 SER A O 1
ATOM 857 N N . LYS A 1 104 ? 20.526 1.599 -31.404 1.00 68.81 104 LYS A N 1
ATOM 858 C CA . LYS A 1 104 ? 20.275 0.684 -32.521 1.00 68.81 104 LYS A CA 1
ATOM 859 C C . LYS A 1 104 ? 20.019 1.441 -33.824 1.00 68.81 104 LYS A C 1
ATOM 861 O O . LYS A 1 104 ? 20.726 1.199 -34.791 1.00 68.81 104 LYS A O 1
ATOM 866 N N . SER A 1 105 ? 19.103 2.411 -33.830 1.00 69.81 105 SER A N 1
ATOM 867 C CA . SER A 1 105 ? 18.821 3.210 -35.030 1.00 69.81 105 SER A CA 1
ATOM 868 C C . SER A 1 105 ? 20.039 3.999 -35.520 1.00 69.81 105 SER A C 1
ATOM 870 O O . SER A 1 105 ? 20.240 4.122 -36.722 1.00 69.81 105 SER A O 1
ATOM 872 N N . ILE A 1 106 ? 20.869 4.520 -34.609 1.00 67.12 106 ILE A N 1
ATOM 873 C CA . ILE A 1 106 ? 22.128 5.188 -34.962 1.00 67.12 106 ILE A CA 1
ATOM 874 C C . ILE A 1 106 ? 23.089 4.192 -35.616 1.00 67.12 106 ILE A C 1
ATOM 876 O O . ILE A 1 106 ? 23.641 4.509 -36.663 1.00 67.12 106 ILE A O 1
ATOM 880 N N . ASN A 1 107 ? 23.273 2.998 -35.042 1.00 67.94 107 ASN A N 1
ATOM 881 C CA . ASN A 1 107 ? 24.134 1.965 -35.626 1.00 67.94 107 ASN A CA 1
ATOM 882 C C . ASN A 1 107 ? 23.622 1.501 -36.998 1.00 67.94 107 ASN A C 1
ATOM 884 O O . ASN A 1 107 ? 24.421 1.352 -37.916 1.00 67.94 107 ASN A O 1
ATOM 888 N N . ASP A 1 108 ? 22.309 1.317 -37.153 1.00 71.06 108 ASP A N 1
ATOM 889 C CA . ASP A 1 108 ? 21.695 0.939 -38.428 1.00 71.06 108 ASP A CA 1
ATOM 890 C C . ASP A 1 108 ? 21.963 2.011 -39.493 1.00 71.06 108 ASP A C 1
ATOM 892 O O . ASP A 1 108 ? 22.385 1.684 -40.598 1.00 71.06 108 ASP A O 1
ATOM 896 N N . ILE A 1 109 ? 21.815 3.295 -39.146 1.00 68.25 109 ILE A N 1
ATOM 897 C CA . ILE A 1 109 ? 22.157 4.406 -40.042 1.00 68.25 109 ILE A CA 1
ATOM 898 C C . ILE A 1 109 ? 23.654 4.399 -40.361 1.00 68.25 109 ILE A C 1
ATOM 900 O O . ILE A 1 109 ? 24.013 4.436 -41.528 1.00 68.25 109 ILE A O 1
ATOM 904 N N . LEU A 1 110 ? 24.538 4.287 -39.368 1.00 67.56 110 LEU A N 1
ATOM 905 C CA . LEU A 1 110 ? 25.988 4.243 -39.598 1.00 67.56 110 LEU A CA 1
ATOM 906 C C . LEU A 1 110 ? 26.417 3.083 -40.512 1.00 67.56 110 LEU A C 1
ATOM 908 O O . LEU A 1 110 ? 27.391 3.229 -41.240 1.00 67.56 110 LEU A O 1
ATOM 912 N N . ASN A 1 111 ? 25.698 1.958 -40.499 1.00 71.12 111 ASN A N 1
ATOM 913 C CA . ASN A 1 111 ? 25.974 0.809 -41.365 1.00 71.12 111 ASN A CA 1
ATOM 914 C C . ASN A 1 111 ? 25.468 0.988 -42.808 1.00 71.12 111 ASN A C 1
ATOM 916 O O . ASN A 1 111 ? 25.925 0.275 -43.699 1.00 71.12 111 ASN A O 1
ATOM 920 N N . LEU A 1 112 ? 24.521 1.901 -43.048 1.00 77.75 112 LEU A N 1
ATOM 921 C CA . LEU A 1 112 ? 23.973 2.180 -44.383 1.00 77.75 112 LEU A CA 1
ATOM 922 C C . LEU A 1 112 ? 24.855 3.124 -45.209 1.00 77.75 112 LEU A C 1
ATOM 924 O O . LEU A 1 112 ? 24.730 3.151 -46.432 1.00 77.75 112 LEU A O 1
ATOM 928 N N . PHE A 1 113 ? 25.731 3.890 -44.560 1.00 72.06 113 PHE A N 1
ATOM 929 C CA . PHE A 1 113 ? 26.597 4.865 -45.217 1.00 72.06 113 PHE A CA 1
ATOM 930 C C . PHE A 1 113 ? 28.054 4.371 -45.232 1.00 72.06 113 PHE A C 1
ATOM 932 O O . PHE A 1 113 ? 28.594 4.036 -44.177 1.00 72.06 113 PHE A O 1
ATOM 939 N N . PRO A 1 114 ? 28.726 4.353 -46.399 1.00 65.88 114 PRO A N 1
ATOM 940 C CA . PRO A 1 114 ? 30.154 4.036 -46.490 1.00 65.88 114 PRO A CA 1
ATOM 941 C C . PRO A 1 114 ? 31.029 5.095 -45.807 1.00 65.88 114 PRO A C 1
ATOM 943 O O . PRO A 1 114 ? 32.078 4.769 -45.251 1.00 65.88 114 PRO A O 1
ATOM 946 N N . ASP A 1 115 ? 30.586 6.355 -45.854 1.00 75.44 115 ASP A N 1
ATOM 947 C CA . ASP A 1 115 ? 31.238 7.493 -45.218 1.00 75.44 115 ASP A CA 1
ATOM 948 C C . ASP A 1 115 ? 30.539 7.861 -43.900 1.00 75.44 115 ASP A C 1
ATOM 950 O O . ASP A 1 115 ? 29.349 8.188 -43.845 1.00 75.44 115 ASP A O 1
ATOM 954 N N . LYS A 1 116 ? 31.310 7.830 -42.812 1.00 68.19 116 LYS A N 1
ATOM 955 C CA . LYS A 1 116 ? 30.829 8.158 -41.467 1.00 68.19 116 LYS A CA 1
ATOM 956 C C . LYS A 1 116 ? 30.483 9.640 -41.319 1.00 68.19 116 LYS A C 1
ATOM 958 O O . LYS A 1 116 ? 29.635 9.966 -40.489 1.00 68.19 116 LYS A O 1
ATOM 963 N N . GLU A 1 117 ? 31.120 10.526 -42.082 1.00 70.62 117 GLU A N 1
ATOM 964 C CA . GLU A 1 117 ? 30.872 11.968 -42.014 1.00 70.62 117 GLU A CA 1
ATOM 965 C C . GLU A 1 117 ? 29.514 12.323 -42.641 1.00 70.62 117 GLU A C 1
ATOM 967 O O . GLU A 1 117 ? 28.726 13.080 -42.065 1.00 70.62 117 GLU A O 1
ATOM 972 N N . GLU A 1 118 ? 29.168 11.674 -43.755 1.00 69.81 118 GLU A N 1
ATOM 973 C CA . GLU A 1 118 ? 27.842 11.759 -44.373 1.00 69.81 118 GLU A CA 1
ATOM 974 C C . GLU A 1 118 ? 26.745 11.200 -43.450 1.00 69.81 118 GLU A C 1
ATOM 976 O O . GLU A 1 118 ? 25.732 11.864 -43.200 1.00 69.81 118 GLU A O 1
ATOM 981 N N . ALA A 1 119 ? 26.982 10.025 -42.855 1.00 68.50 119 ALA A N 1
ATOM 982 C CA . ALA A 1 119 ? 26.069 9.405 -41.894 1.00 68.50 119 ALA A CA 1
ATOM 983 C C . ALA A 1 119 ? 25.776 10.324 -40.693 1.00 68.50 119 ALA A C 1
ATOM 985 O O . ALA A 1 119 ? 24.629 10.468 -40.255 1.00 68.50 119 ALA A O 1
ATOM 986 N N . LEU A 1 120 ? 26.817 10.978 -40.167 1.00 66.06 120 LEU A N 1
ATOM 987 C CA . LEU A 1 120 ? 26.717 11.898 -39.038 1.00 66.06 120 LEU A CA 1
ATOM 988 C C . LEU A 1 120 ? 25.899 13.146 -39.395 1.00 66.06 120 LEU A C 1
ATOM 990 O O . LEU A 1 120 ? 25.053 13.570 -38.605 1.00 66.06 120 LEU A O 1
ATOM 994 N N . ASN A 1 121 ? 26.088 13.696 -40.595 1.00 70.44 121 ASN A N 1
ATOM 995 C CA . ASN A 1 121 ? 25.324 14.846 -41.076 1.00 70.44 121 ASN A CA 1
ATOM 996 C C . ASN A 1 121 ? 23.825 14.530 -41.209 1.00 70.44 121 ASN A C 1
ATOM 998 O O . ASN A 1 121 ? 22.984 15.342 -40.813 1.00 70.44 121 ASN A O 1
ATOM 1002 N N . VAL A 1 122 ? 23.470 13.330 -41.682 1.00 70.62 122 VAL A N 1
ATOM 1003 C CA . VAL A 1 122 ? 22.073 12.862 -41.748 1.00 70.62 122 VAL A CA 1
ATOM 1004 C C . VAL A 1 122 ? 21.475 12.685 -40.348 1.00 70.62 122 VAL A C 1
ATOM 1006 O O . VAL A 1 122 ? 20.347 13.120 -40.094 1.00 70.62 122 VAL A O 1
ATOM 1009 N N . LEU A 1 123 ? 22.236 12.104 -39.414 1.00 70.12 123 LEU A N 1
ATOM 1010 C CA . LEU A 1 123 ? 21.818 11.937 -38.019 1.00 70.12 123 LEU A CA 1
ATOM 1011 C C . LEU A 1 123 ? 21.571 13.278 -37.318 1.00 70.12 123 LEU A C 1
ATOM 1013 O O . LEU A 1 123 ? 20.577 13.419 -36.607 1.00 70.12 123 LEU A O 1
ATOM 1017 N N . ILE A 1 124 ? 22.442 14.268 -37.526 1.00 68.25 124 ILE A N 1
ATOM 1018 C CA . ILE A 1 124 ? 22.311 15.610 -36.941 1.00 68.25 124 ILE A CA 1
ATOM 1019 C C . ILE A 1 124 ? 21.109 16.354 -37.541 1.00 68.25 124 ILE A C 1
ATOM 1021 O O . ILE A 1 124 ? 20.351 16.985 -36.803 1.00 68.25 124 ILE A O 1
ATOM 1025 N N . LYS A 1 125 ? 20.895 16.243 -38.858 1.00 68.00 125 LYS A N 1
ATOM 1026 C CA . LYS A 1 125 ? 19.814 16.937 -39.577 1.00 68.00 125 LYS A CA 1
ATOM 1027 C C . LYS A 1 125 ? 18.417 16.426 -39.206 1.00 68.00 125 LYS A C 1
ATOM 1029 O O . LYS A 1 125 ? 17.484 17.221 -39.142 1.00 68.00 125 LYS A O 1
ATOM 1034 N N . ASN A 1 126 ? 18.277 15.129 -38.921 1.00 63.56 126 ASN A N 1
ATOM 1035 C CA . ASN A 1 126 ? 16.987 14.496 -38.620 1.00 63.56 126 ASN A CA 1
ATOM 1036 C C . ASN A 1 126 ? 16.632 14.437 -37.119 1.00 63.56 126 ASN A C 1
ATOM 1038 O O . ASN A 1 126 ? 15.517 14.052 -36.778 1.00 63.56 126 ASN A O 1
ATOM 1042 N N . ASN A 1 127 ? 17.541 14.797 -36.204 1.00 60.38 127 ASN A N 1
ATOM 1043 C CA . ASN A 1 127 ? 17.328 14.682 -34.752 1.00 60.38 127 ASN A CA 1
ATOM 1044 C C . ASN A 1 127 ? 17.680 15.987 -34.006 1.00 60.38 127 ASN A C 1
ATOM 1046 O O . ASN A 1 127 ? 18.639 16.065 -33.232 1.00 60.38 127 ASN A O 1
ATOM 1050 N N . THR A 1 128 ? 16.850 17.018 -34.182 1.00 46.94 128 THR A N 1
ATOM 1051 C CA . THR A 1 128 ? 17.046 18.382 -33.648 1.00 46.94 128 THR A CA 1
ATOM 1052 C C . THR A 1 128 ? 17.155 18.462 -32.115 1.00 46.94 128 THR A C 1
ATOM 1054 O O . THR A 1 128 ? 17.831 19.346 -31.600 1.00 46.94 128 THR A O 1
ATOM 1057 N N . TYR A 1 129 ? 16.573 17.517 -31.363 1.00 40.19 129 TYR A N 1
ATOM 1058 C CA . TYR A 1 129 ? 16.632 17.485 -29.887 1.00 40.19 129 TYR A CA 1
ATOM 1059 C C . TYR A 1 129 ? 17.812 16.680 -29.298 1.00 40.19 129 TYR A C 1
ATOM 1061 O O . TYR A 1 129 ? 17.993 16.666 -28.081 1.00 40.19 129 TYR A O 1
ATOM 1069 N N . LYS A 1 130 ? 18.631 16.000 -30.120 1.00 50.97 130 LYS A N 1
ATOM 1070 C CA . LYS A 1 130 ? 19.640 15.018 -29.651 1.00 50.97 130 LYS A CA 1
ATOM 1071 C C . LYS A 1 130 ? 21.088 15.336 -30.016 1.00 50.97 130 LYS A C 1
ATOM 1073 O O . LYS A 1 130 ? 21.966 14.533 -29.694 1.00 50.97 130 LYS A O 1
ATOM 1078 N N . SER A 1 131 ? 21.377 16.501 -30.600 1.00 46.53 131 SER A N 1
ATOM 1079 C CA . SER A 1 131 ? 22.740 16.850 -31.039 1.00 46.53 131 SER A CA 1
ATOM 1080 C C . SER A 1 131 ? 23.784 16.759 -29.915 1.00 46.53 131 SER A C 1
ATOM 1082 O O . SER A 1 131 ? 24.901 16.322 -30.161 1.00 46.53 131 SER A O 1
ATOM 1084 N N . LYS A 1 132 ? 23.423 17.043 -28.652 1.00 50.97 132 LYS A N 1
ATOM 1085 C CA . LYS A 1 132 ? 24.321 16.874 -27.490 1.00 50.97 132 LYS A CA 1
ATOM 1086 C C . LYS A 1 132 ? 24.677 15.407 -27.200 1.00 50.97 132 LYS A C 1
ATOM 1088 O O . LYS A 1 132 ? 25.831 15.111 -26.887 1.00 50.97 132 LYS A O 1
ATOM 1093 N N . TYR A 1 133 ? 23.713 14.489 -27.300 1.00 48.66 133 TYR A N 1
ATOM 1094 C CA . TYR A 1 133 ? 23.926 13.055 -27.045 1.00 48.66 133 TYR A CA 1
ATOM 1095 C C . TYR A 1 133 ? 24.679 12.396 -28.207 1.00 48.66 133 TYR A C 1
ATOM 1097 O O . TYR A 1 133 ? 25.603 11.618 -27.989 1.00 48.66 133 TYR A O 1
ATOM 1105 N N . ILE A 1 134 ? 24.353 12.785 -29.442 1.00 51.72 134 ILE A N 1
ATOM 1106 C CA . ILE A 1 134 ? 25.051 12.341 -30.655 1.00 51.72 134 ILE A CA 1
ATOM 1107 C C . ILE A 1 134 ? 26.507 12.851 -30.643 1.00 51.72 134 ILE A C 1
ATOM 1109 O O . ILE A 1 134 ? 27.429 12.043 -30.725 1.00 51.72 134 ILE A O 1
ATOM 1113 N N . ASN A 1 135 ? 26.748 14.147 -30.402 1.00 48.41 135 ASN A N 1
ATOM 1114 C CA . ASN A 1 135 ? 28.105 14.719 -30.399 1.00 48.41 135 ASN A CA 1
ATOM 1115 C C . ASN A 1 135 ? 29.005 14.161 -29.287 1.00 48.41 135 ASN A C 1
ATOM 1117 O O . ASN A 1 135 ? 30.181 13.906 -29.522 1.00 48.41 135 ASN A O 1
ATOM 1121 N N . SER A 1 136 ? 28.485 13.953 -28.074 1.00 49.47 136 SER A N 1
ATOM 1122 C CA . SER A 1 136 ? 29.298 13.442 -26.956 1.00 49.47 136 SER A CA 1
ATOM 1123 C C . SER A 1 136 ? 29.650 11.955 -27.069 1.00 49.47 136 SER A C 1
ATOM 1125 O O . SER A 1 136 ? 30.621 11.521 -26.443 1.00 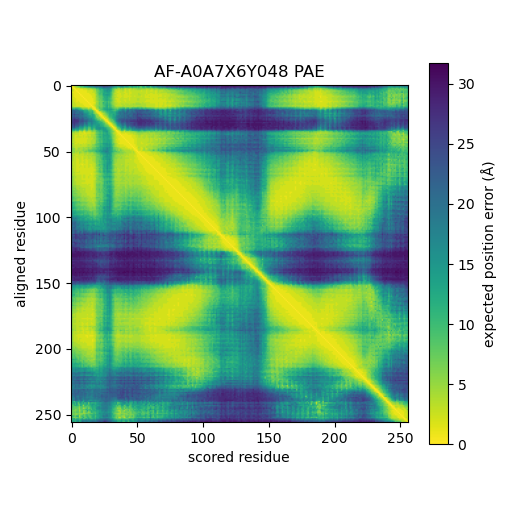49.47 136 SER A O 1
ATOM 1127 N N . THR A 1 137 ? 28.900 11.193 -27.872 1.00 47.50 137 THR A N 1
ATOM 1128 C CA . THR A 1 137 ? 29.016 9.728 -27.945 1.00 47.50 137 THR A CA 1
ATOM 1129 C C . THR A 1 137 ? 29.649 9.245 -29.252 1.00 47.50 137 THR A C 1
ATOM 1131 O O . THR A 1 137 ? 30.434 8.300 -29.210 1.00 47.50 137 THR A O 1
ATOM 1134 N N . VAL A 1 138 ? 29.392 9.914 -30.388 1.00 47.59 138 VAL A N 1
ATOM 1135 C CA . VAL A 1 138 ? 29.984 9.557 -31.694 1.00 47.59 138 VAL A CA 1
ATOM 1136 C C . VAL A 1 138 ? 31.446 10.004 -31.796 1.00 47.59 138 VAL A C 1
ATOM 1138 O O . VAL A 1 138 ? 32.297 9.217 -32.198 1.00 47.59 138 VAL A O 1
ATOM 1141 N N . LEU A 1 139 ? 31.775 11.229 -31.365 1.00 47.47 139 LEU A N 1
ATOM 1142 C CA . LEU A 1 139 ? 33.133 11.787 -31.505 1.00 47.47 139 LEU A CA 1
ATOM 1143 C C . LEU A 1 139 ? 34.177 11.124 -30.589 1.00 47.47 139 LEU A C 1
ATOM 1145 O O . LEU A 1 139 ? 35.370 11.339 -30.766 1.00 47.47 139 LEU A O 1
ATOM 1149 N N . LYS A 1 140 ? 33.753 10.333 -29.594 1.00 48.97 140 LYS A N 1
ATOM 1150 C CA . LYS A 1 140 ? 34.655 9.717 -28.605 1.00 48.97 140 LYS A CA 1
ATOM 1151 C C . LYS A 1 140 ? 35.021 8.259 -28.886 1.00 48.97 140 LYS A C 1
ATOM 1153 O O . LYS A 1 140 ? 35.801 7.698 -28.120 1.00 48.97 140 LYS A O 1
ATOM 1158 N N . LYS A 1 141 ? 34.457 7.611 -29.912 1.00 45.69 141 LYS A N 1
ATOM 1159 C CA . LYS A 1 141 ? 34.696 6.180 -30.163 1.00 45.69 141 LYS A CA 1
ATOM 1160 C C . LYS A 1 141 ? 35.034 5.910 -31.617 1.00 45.69 141 LYS A C 1
ATOM 1162 O O . LYS A 1 141 ? 34.194 5.498 -32.412 1.00 45.69 141 LYS A O 1
ATOM 1167 N N . GLU A 1 142 ? 36.316 6.055 -31.925 1.00 41.66 142 GLU A N 1
ATOM 1168 C CA . GLU A 1 142 ? 36.910 5.335 -33.040 1.00 41.66 142 GLU A CA 1
ATOM 1169 C C . GLU A 1 142 ? 36.727 3.821 -32.796 1.00 41.66 142 GLU A C 1
ATOM 1171 O O . GLU A 1 142 ? 37.234 3.240 -31.838 1.00 41.66 142 GLU A O 1
ATOM 1176 N N . ASN A 1 143 ? 35.949 3.186 -33.673 1.00 41.19 143 ASN A N 1
ATOM 1177 C CA . ASN A 1 143 ? 35.948 1.744 -33.945 1.00 41.19 143 ASN A CA 1
ATOM 1178 C C . ASN A 1 143 ? 35.341 0.741 -32.950 1.00 41.19 143 ASN A C 1
ATOM 1180 O O . ASN A 1 143 ? 35.673 -0.440 -33.037 1.00 41.19 143 ASN A O 1
ATOM 1184 N N . LYS A 1 144 ? 34.367 1.095 -32.105 1.00 42.66 144 LYS A N 1
ATOM 1185 C CA . LYS A 1 144 ? 33.512 0.058 -31.481 1.00 42.66 144 LYS A CA 1
ATOM 1186 C C . LYS A 1 144 ? 32.041 0.452 -31.517 1.00 42.66 144 LYS A C 1
ATOM 1188 O O . LYS A 1 144 ? 31.720 1.606 -31.250 1.00 42.66 144 LYS A O 1
ATOM 1193 N N . SER A 1 145 ? 31.185 -0.522 -31.850 1.00 46.78 145 SER A N 1
ATOM 1194 C CA . SER A 1 145 ? 29.717 -0.455 -31.779 1.00 46.78 145 SER A CA 1
ATOM 1195 C C . SER A 1 145 ? 29.262 0.395 -30.596 1.00 46.78 145 SER A C 1
ATOM 1197 O O . SER A 1 145 ? 29.821 0.226 -29.506 1.00 46.78 145 SER A O 1
ATOM 1199 N N . PHE A 1 146 ? 28.260 1.263 -30.777 1.00 49.88 146 PHE A N 1
ATOM 1200 C CA . PHE A 1 146 ? 27.701 2.045 -29.670 1.00 49.88 146 PHE A CA 1
ATOM 1201 C C . PHE A 1 146 ? 27.401 1.116 -28.482 1.00 49.88 146 PHE A C 1
ATOM 1203 O O . PHE A 1 146 ? 26.534 0.246 -28.600 1.00 49.88 146 PHE A O 1
ATOM 1210 N N . PRO A 1 147 ? 28.114 1.235 -27.347 1.00 47.50 147 PRO A N 1
ATOM 1211 C CA . PRO A 1 147 ? 27.836 0.364 -26.229 1.00 47.50 147 PRO A CA 1
ATOM 1212 C C . PRO A 1 147 ? 26.570 0.853 -25.547 1.00 47.50 147 PRO A C 1
ATOM 1214 O O . PRO A 1 147 ? 26.457 2.013 -25.155 1.00 47.50 147 PRO A O 1
ATOM 1217 N N . PHE A 1 148 ? 25.643 -0.081 -25.396 1.00 50.34 148 PHE A N 1
ATOM 1218 C CA . PHE A 1 148 ? 24.353 0.097 -24.746 1.00 50.34 148 PHE A CA 1
ATOM 1219 C C . PHE A 1 148 ? 24.468 0.317 -23.227 1.00 50.34 148 PHE A C 1
ATOM 1221 O O . PHE A 1 148 ? 23.547 0.846 -22.613 1.00 50.34 148 PHE A O 1
ATOM 1228 N N . LYS A 1 149 ? 25.597 -0.063 -22.612 1.00 50.44 149 LYS A N 1
ATOM 1229 C CA . LYS A 1 149 ? 25.766 -0.126 -21.155 1.00 50.44 149 LYS A CA 1
ATOM 1230 C C . LYS A 1 149 ? 26.479 1.123 -20.625 1.00 50.44 149 LYS A C 1
ATOM 1232 O O . LYS A 1 149 ? 27.685 1.284 -20.825 1.00 50.44 149 LYS A O 1
ATOM 1237 N N . SER A 1 150 ? 25.755 2.006 -19.932 1.00 56.38 150 SER A N 1
ATOM 1238 C CA . SER A 1 150 ? 26.381 2.985 -19.035 1.00 56.38 150 SER A CA 1
ATOM 1239 C C . SER A 1 150 ? 26.347 2.428 -17.609 1.00 56.38 150 SER A C 1
ATOM 1241 O O . SER A 1 150 ? 25.285 2.088 -17.097 1.00 56.38 150 SER A O 1
ATOM 1243 N N . LEU A 1 151 ? 27.513 2.335 -16.958 1.00 57.47 151 LEU A N 1
ATOM 1244 C CA . LEU A 1 151 ? 27.657 1.893 -15.557 1.00 57.47 151 LEU A CA 1
ATOM 1245 C C . LEU A 1 151 ? 26.767 2.690 -14.581 1.00 57.47 151 LEU A C 1
ATOM 1247 O O . LEU A 1 151 ? 26.435 2.213 -13.498 1.00 57.47 151 LEU A O 1
ATOM 1251 N N . ASN A 1 152 ? 26.373 3.908 -14.963 1.00 68.19 152 ASN A N 1
ATOM 1252 C CA . ASN A 1 152 ? 25.492 4.752 -14.166 1.00 68.19 152 ASN A CA 1
ATOM 1253 C C . ASN A 1 152 ? 24.030 4.291 -14.216 1.00 68.19 152 ASN A C 1
ATOM 1255 O O . ASN A 1 152 ? 23.373 4.326 -13.180 1.00 68.19 152 ASN A O 1
ATOM 1259 N N . ASP A 1 153 ? 23.532 3.842 -15.372 1.00 68.12 153 ASP A N 1
ATOM 1260 C CA . ASP A 1 153 ? 22.133 3.418 -15.526 1.00 68.12 153 ASP A CA 1
ATOM 1261 C C . ASP A 1 153 ? 21.849 2.155 -14.689 1.00 68.12 153 ASP A C 1
ATOM 1263 O O . ASP A 1 153 ? 20.870 2.103 -13.948 1.00 68.12 153 ASP A O 1
ATOM 1267 N N . GLU A 1 154 ? 22.770 1.188 -14.699 1.00 67.81 154 GLU A N 1
ATOM 1268 C CA . GLU A 1 154 ? 22.701 -0.022 -13.867 1.00 67.81 154 GLU A CA 1
ATOM 1269 C C . GLU A 1 154 ? 22.689 0.298 -12.369 1.00 67.81 154 GLU A C 1
ATOM 1271 O O . GLU A 1 154 ? 21.847 -0.193 -11.616 1.00 67.81 154 GLU A O 1
ATOM 1276 N N . LYS A 1 155 ? 23.585 1.184 -11.925 1.00 73.31 155 LYS A N 1
ATOM 1277 C CA . LYS A 1 155 ? 23.665 1.587 -10.519 1.00 73.31 155 LYS A CA 1
ATOM 1278 C C . LYS A 1 155 ? 22.395 2.302 -10.049 1.00 73.31 155 LYS A C 1
ATOM 1280 O O . LYS A 1 155 ? 21.976 2.104 -8.907 1.00 73.31 155 LYS A O 1
ATOM 1285 N N . VAL A 1 156 ? 21.797 3.142 -10.896 1.00 75.12 156 VAL A N 1
ATOM 1286 C CA . VAL A 1 156 ? 20.548 3.852 -10.583 1.00 75.12 156 VAL A CA 1
ATOM 1287 C C . VAL A 1 156 ? 19.391 2.863 -10.460 1.00 75.12 156 VAL A C 1
ATOM 1289 O O . VAL A 1 156 ? 18.703 2.879 -9.439 1.00 75.12 156 VAL A O 1
ATOM 1292 N N . VAL A 1 157 ? 19.228 1.966 -11.436 1.00 74.12 157 VAL A N 1
ATOM 1293 C CA . VAL A 1 157 ? 18.167 0.949 -11.432 1.00 74.12 157 VAL A CA 1
ATOM 1294 C C . VAL A 1 157 ? 18.295 0.025 -10.220 1.00 74.12 157 VAL A C 1
ATOM 1296 O O . VAL A 1 157 ? 17.337 -0.096 -9.462 1.00 74.12 157 VAL A O 1
ATOM 1299 N N . ASN A 1 158 ? 19.481 -0.526 -9.941 1.00 72.62 158 ASN A N 1
ATOM 1300 C CA . ASN A 1 158 ? 19.696 -1.420 -8.794 1.00 72.62 158 ASN A CA 1
ATOM 1301 C C . ASN A 1 158 ? 19.413 -0.734 -7.445 1.00 72.62 158 ASN A C 1
ATOM 1303 O O . ASN A 1 158 ? 18.856 -1.339 -6.522 1.00 72.62 158 ASN A O 1
ATOM 1307 N N . ASN A 1 159 ? 19.763 0.550 -7.317 1.00 80.00 159 ASN A N 1
ATOM 1308 C CA . ASN A 1 159 ? 19.458 1.337 -6.123 1.00 80.00 159 ASN A CA 1
ATOM 1309 C C . ASN A 1 159 ? 17.945 1.558 -5.961 1.00 80.00 159 ASN A C 1
ATOM 1311 O O . ASN A 1 159 ? 17.417 1.423 -4.856 1.00 80.00 159 ASN A O 1
ATOM 1315 N N . LEU A 1 160 ? 17.238 1.862 -7.054 1.00 77.62 160 LEU A N 1
ATOM 1316 C CA . LEU A 1 160 ? 15.781 2.008 -7.047 1.00 77.62 160 LEU A CA 1
ATOM 1317 C C . LEU A 1 160 ? 15.089 0.685 -6.700 1.00 77.62 160 LEU A C 1
ATOM 1319 O O . LEU A 1 160 ? 14.239 0.685 -5.812 1.00 77.62 160 LEU A O 1
ATOM 1323 N N . THR A 1 161 ? 15.514 -0.438 -7.289 1.00 78.62 161 THR A N 1
ATOM 1324 C CA . THR A 1 161 ? 15.026 -1.787 -6.951 1.00 78.62 161 THR A CA 1
ATOM 1325 C C . THR A 1 161 ? 15.191 -2.079 -5.460 1.00 78.62 161 THR A C 1
ATOM 1327 O O . THR A 1 161 ? 14.242 -2.483 -4.787 1.00 78.62 161 THR A O 1
ATOM 1330 N N . THR A 1 162 ? 16.382 -1.821 -4.910 1.00 78.38 162 THR A N 1
ATOM 1331 C CA . THR A 1 162 ? 16.685 -2.076 -3.493 1.00 78.38 162 THR A CA 1
ATOM 1332 C C . THR A 1 162 ? 15.805 -1.238 -2.568 1.00 78.38 162 THR A C 1
ATOM 1334 O O . THR A 1 162 ? 15.211 -1.766 -1.627 1.00 78.38 162 THR A O 1
ATOM 1337 N N . LYS A 1 163 ? 15.681 0.067 -2.844 1.00 82.56 163 LYS A N 1
ATOM 1338 C CA . LYS A 1 163 ? 14.834 0.975 -2.059 1.00 82.56 163 LYS A CA 1
ATOM 1339 C C . LYS A 1 163 ? 13.361 0.595 -2.144 1.00 82.56 163 LYS A C 1
ATOM 1341 O O . LYS A 1 163 ? 12.685 0.595 -1.119 1.00 82.56 163 LYS A O 1
ATOM 1346 N N . LEU A 1 164 ? 12.882 0.253 -3.339 1.00 81.75 164 LEU A N 1
ATOM 1347 C CA . LEU A 1 164 ? 11.502 -0.156 -3.565 1.00 81.75 164 LEU A CA 1
ATOM 1348 C C . LEU A 1 164 ? 11.170 -1.429 -2.776 1.00 81.75 164 LEU A C 1
ATOM 1350 O O . LEU A 1 164 ? 10.194 -1.438 -2.031 1.00 81.75 164 LEU A O 1
ATOM 1354 N N . ASN A 1 165 ? 12.018 -2.460 -2.860 1.00 79.44 165 ASN A N 1
ATOM 1355 C CA . ASN A 1 165 ? 11.857 -3.699 -2.092 1.00 79.44 165 ASN A CA 1
ATOM 1356 C C . ASN A 1 165 ? 11.872 -3.430 -0.575 1.00 79.44 165 ASN A C 1
ATOM 1358 O O . ASN A 1 165 ? 10.999 -3.904 0.144 1.00 79.44 165 ASN A O 1
ATOM 1362 N N . ALA A 1 166 ? 12.812 -2.618 -0.081 1.00 82.38 166 ALA A N 1
ATOM 1363 C CA . ALA A 1 166 ? 12.885 -2.285 1.343 1.00 82.38 166 ALA A CA 1
ATOM 1364 C C . ALA A 1 166 ? 11.641 -1.526 1.840 1.00 82.38 166 ALA A C 1
ATOM 1366 O O . ALA A 1 166 ? 11.156 -1.771 2.943 1.00 82.38 166 ALA A O 1
ATOM 1367 N N . LYS A 1 167 ? 11.106 -0.595 1.040 1.00 85.25 167 LYS A N 1
ATOM 1368 C CA . LYS A 1 167 ? 9.906 0.168 1.409 1.00 85.25 167 LYS A CA 1
ATOM 1369 C C . LYS A 1 167 ? 8.640 -0.684 1.386 1.00 85.25 167 LYS A C 1
ATOM 1371 O O . LYS A 1 167 ? 7.832 -0.541 2.299 1.00 85.25 167 LYS A O 1
ATOM 1376 N N . LYS A 1 168 ? 8.516 -1.612 0.434 1.00 82.38 168 LYS A N 1
ATOM 1377 C CA . LYS A 1 168 ? 7.434 -2.608 0.404 1.00 82.38 168 LYS A CA 1
ATOM 1378 C C . LYS A 1 168 ? 7.439 -3.504 1.642 1.00 82.38 168 LYS A C 1
ATOM 1380 O O . LYS A 1 168 ? 6.404 -3.645 2.287 1.00 82.38 168 LYS A O 1
ATOM 1385 N N . GLU A 1 169 ? 8.601 -4.031 2.030 1.00 82.88 169 GLU A N 1
ATOM 1386 C CA . GLU A 1 169 ? 8.724 -4.863 3.238 1.00 82.88 16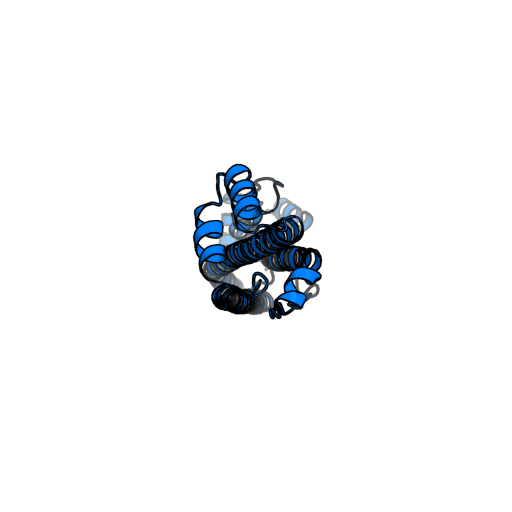9 GLU A CA 1
ATOM 1387 C C . GLU A 1 169 ? 8.383 -4.085 4.518 1.00 82.88 169 GLU A C 1
ATOM 1389 O O . GLU A 1 169 ? 7.653 -4.588 5.371 1.00 82.88 169 GLU A O 1
ATOM 1394 N N . ASN A 1 170 ? 8.832 -2.831 4.636 1.00 84.56 170 ASN A N 1
ATOM 1395 C CA . ASN A 1 170 ? 8.469 -1.981 5.775 1.00 84.56 170 ASN A CA 1
ATOM 1396 C C . ASN A 1 170 ? 6.959 -1.720 5.846 1.00 84.56 170 ASN A C 1
ATOM 1398 O O . ASN A 1 170 ? 6.368 -1.817 6.920 1.00 84.56 170 ASN A O 1
ATOM 1402 N N . LEU A 1 171 ? 6.329 -1.409 4.710 1.00 86.88 171 LEU A N 1
ATOM 1403 C CA . LEU A 1 171 ? 4.886 -1.192 4.637 1.00 86.88 171 LEU A CA 1
ATOM 1404 C C . LEU A 1 171 ? 4.113 -2.454 5.041 1.00 86.88 171 LEU A C 1
ATOM 1406 O O . LEU A 1 171 ? 3.202 -2.379 5.863 1.00 86.88 171 LEU A O 1
ATOM 1410 N N . LYS A 1 172 ? 4.530 -3.623 4.544 1.00 83.25 172 LYS A N 1
ATOM 1411 C CA . LYS A 1 172 ? 3.953 -4.915 4.929 1.00 83.25 172 LYS A CA 1
ATOM 1412 C C . LYS A 1 172 ? 4.082 -5.173 6.425 1.00 83.25 172 LYS A C 1
ATOM 1414 O O . LYS A 1 172 ? 3.111 -5.570 7.063 1.00 83.25 172 LYS A O 1
ATOM 1419 N N . TYR A 1 173 ? 5.267 -4.946 6.988 1.00 85.75 173 TYR A N 1
ATOM 1420 C CA . TYR A 1 173 ? 5.503 -5.115 8.417 1.00 85.75 173 TYR A CA 1
ATOM 1421 C C . TYR A 1 173 ? 4.571 -4.221 9.243 1.00 85.75 173 TYR A C 1
ATOM 1423 O O . TYR A 1 173 ? 3.928 -4.703 10.172 1.00 85.75 173 TYR A O 1
ATOM 1431 N N . LEU A 1 174 ? 4.432 -2.944 8.869 1.00 88.69 174 LEU A N 1
ATOM 1432 C CA . LEU A 1 174 ? 3.528 -2.012 9.546 1.00 88.69 174 LEU A CA 1
ATOM 1433 C C . LEU A 1 174 ? 2.066 -2.460 9.462 1.00 88.69 174 LEU A C 1
ATOM 1435 O O . LEU A 1 174 ? 1.368 -2.442 10.479 1.00 88.69 174 LEU A O 1
ATOM 1439 N N . ILE A 1 175 ? 1.610 -2.896 8.284 1.00 87.88 175 ILE A N 1
ATOM 1440 C CA . ILE A 1 175 ? 0.256 -3.431 8.103 1.00 87.88 175 ILE A CA 1
ATOM 1441 C C . ILE A 1 175 ? 0.060 -4.675 8.976 1.00 87.88 175 ILE A C 1
ATOM 1443 O O . ILE A 1 175 ? -0.920 -4.747 9.709 1.00 87.88 175 ILE A O 1
ATOM 1447 N N . GLN A 1 176 ? 1.007 -5.616 8.976 1.00 86.38 176 GLN A N 1
ATOM 1448 C CA . GLN A 1 176 ? 0.913 -6.846 9.762 1.00 86.38 176 GLN A CA 1
ATOM 1449 C C . GLN A 1 176 ? 0.887 -6.578 11.271 1.00 86.38 176 GLN A C 1
ATOM 1451 O O . GLN A 1 176 ? 0.066 -7.156 11.979 1.00 86.38 176 GLN A O 1
ATOM 1456 N N . VAL A 1 177 ? 1.757 -5.697 11.774 1.00 86.31 177 VAL A N 1
ATOM 1457 C CA . VAL A 1 177 ? 1.764 -5.305 13.193 1.00 86.31 177 VAL A CA 1
ATOM 1458 C C . VAL A 1 177 ? 0.433 -4.662 13.569 1.00 86.31 177 VAL A C 1
ATOM 1460 O O . VAL A 1 177 ? -0.157 -5.025 14.584 1.00 86.31 177 VAL A O 1
ATOM 1463 N N . THR A 1 178 ? -0.077 -3.765 12.722 1.00 89.12 178 THR A N 1
ATOM 1464 C CA . THR A 1 178 ? -1.376 -3.116 12.942 1.00 89.12 178 THR A CA 1
ATOM 1465 C C . THR A 1 178 ? -2.505 -4.149 12.957 1.00 89.12 178 THR A C 1
ATOM 1467 O O . THR A 1 178 ? -3.317 -4.145 13.877 1.00 89.12 178 THR A O 1
ATOM 1470 N N . LYS A 1 179 ? -2.516 -5.094 12.009 1.00 85.00 179 LYS A N 1
ATOM 1471 C CA . LYS A 1 179 ? -3.489 -6.197 11.964 1.00 85.00 179 LYS A CA 1
ATOM 1472 C C . LYS A 1 179 ? -3.450 -7.061 13.218 1.00 85.00 179 LYS A C 1
ATOM 1474 O O . LYS A 1 179 ? -4.509 -7.390 13.738 1.00 85.00 179 LYS A O 1
ATOM 1479 N N . ASN A 1 180 ? -2.268 -7.423 13.715 1.00 85.38 180 ASN A N 1
ATOM 1480 C CA . ASN A 1 180 ? -2.143 -8.256 14.915 1.00 85.38 180 ASN A CA 1
ATOM 1481 C C . ASN A 1 180 ? -2.771 -7.564 16.132 1.00 85.38 180 ASN A C 1
ATOM 1483 O O . ASN A 1 180 ? -3.594 -8.163 16.818 1.00 85.38 180 ASN A O 1
ATOM 1487 N N . VAL A 1 181 ? -2.449 -6.282 16.336 1.00 87.19 181 VAL A N 1
ATOM 1488 C CA . VAL A 1 181 ? -3.016 -5.477 17.429 1.00 87.19 181 VAL A CA 1
ATOM 1489 C C . VAL A 1 181 ? -4.537 -5.362 17.297 1.00 87.19 181 VAL A C 1
ATOM 1491 O O . VAL A 1 181 ? -5.260 -5.543 18.273 1.00 87.19 181 VAL A O 1
ATOM 1494 N N . LEU A 1 182 ? -5.046 -5.098 16.092 1.00 88.25 182 LEU A N 1
ATOM 1495 C CA . LEU A 1 182 ? -6.488 -5.010 15.867 1.00 88.25 182 LEU A CA 1
ATOM 1496 C C . LEU A 1 182 ? -7.189 -6.357 16.065 1.00 88.25 182 LEU A C 1
ATOM 1498 O O . LEU A 1 182 ? -8.252 -6.392 16.666 1.00 88.25 182 LEU A O 1
ATOM 1502 N N . THR A 1 183 ? -6.596 -7.464 15.619 1.00 84.75 183 THR A N 1
ATOM 1503 C CA . THR A 1 183 ? -7.173 -8.811 15.782 1.00 84.75 183 THR A CA 1
ATOM 1504 C C . THR A 1 183 ? -7.383 -9.143 17.256 1.00 84.75 183 THR A C 1
ATOM 1506 O O . THR A 1 183 ? -8.401 -9.716 17.628 1.00 84.75 183 THR A O 1
ATOM 1509 N N . GLU A 1 184 ? -6.412 -8.776 18.089 1.00 83.50 184 GLU A N 1
ATOM 1510 C CA . GLU A 1 184 ? -6.417 -9.094 19.512 1.00 83.50 184 GLU A CA 1
ATOM 1511 C C . GLU A 1 184 ? -7.345 -8.175 20.317 1.00 83.50 184 GLU A C 1
ATOM 1513 O O . GLU A 1 184 ? -8.047 -8.647 21.210 1.00 83.50 184 GLU A O 1
ATOM 1518 N N . TYR A 1 185 ? -7.386 -6.877 19.991 1.00 85.69 185 TYR A N 1
ATOM 1519 C CA . TYR A 1 185 ? -8.009 -5.877 20.865 1.00 85.69 185 TYR A CA 1
ATOM 1520 C C . TYR A 1 185 ? -9.185 -5.108 20.256 1.00 85.69 185 TYR A C 1
ATOM 1522 O O . TYR A 1 185 ? -9.952 -4.512 21.009 1.00 85.69 185 TYR A O 1
ATOM 1530 N N . LEU A 1 186 ? -9.328 -5.052 18.928 1.00 87.12 186 LEU A N 1
ATOM 1531 C CA . LEU A 1 186 ? -10.385 -4.283 18.255 1.00 87.12 186 LEU A CA 1
ATOM 1532 C C . LEU A 1 186 ? -10.652 -4.795 16.818 1.00 87.12 186 LEU A C 1
ATOM 1534 O O . LEU A 1 186 ? -10.350 -4.083 15.852 1.00 87.12 186 LEU A O 1
ATOM 1538 N N . PRO A 1 187 ? -11.184 -6.025 16.646 1.00 85.06 187 PRO A N 1
ATOM 1539 C CA . PRO A 1 187 ? -11.276 -6.698 15.346 1.00 85.06 187 PRO A CA 1
ATOM 1540 C C . PRO A 1 187 ? -12.471 -6.217 14.501 1.00 85.06 187 PRO A C 1
ATOM 1542 O O . PRO A 1 187 ? -13.349 -6.992 14.123 1.00 85.06 187 PRO A O 1
ATOM 1545 N N . LEU A 1 188 ? -12.522 -4.911 14.245 1.00 84.75 188 LEU A N 1
ATOM 1546 C CA . LEU A 1 188 ? -13.602 -4.226 13.533 1.00 84.75 188 LEU A CA 1
ATOM 1547 C C . LEU A 1 188 ? -13.429 -4.308 12.019 1.00 84.75 188 LEU A C 1
ATOM 1549 O O . LEU A 1 188 ? -12.333 -4.076 11.505 1.00 84.75 188 LEU A O 1
ATOM 1553 N N . THR A 1 189 ? -14.523 -4.572 11.306 1.00 79.69 189 THR A N 1
ATOM 1554 C CA . THR A 1 189 ? -14.510 -4.805 9.852 1.00 79.69 189 THR A CA 1
ATOM 1555 C C . THR A 1 189 ? -13.880 -3.632 9.103 1.00 79.69 189 THR A C 1
ATOM 1557 O O . THR A 1 189 ? -12.956 -3.840 8.318 1.00 79.69 189 THR A O 1
ATOM 1560 N N . SER A 1 190 ? -14.268 -2.399 9.436 1.00 81.38 190 SER A N 1
ATOM 1561 C CA . SER A 1 190 ? -13.769 -1.192 8.763 1.00 81.38 190 SER A CA 1
ATOM 1562 C C . SER A 1 190 ? -12.243 -1.047 8.764 1.00 81.38 190 SER A C 1
ATOM 1564 O O . SER A 1 190 ? -11.653 -0.639 7.763 1.00 81.38 190 SER A O 1
ATOM 1566 N N . TYR A 1 191 ? -11.560 -1.385 9.866 1.00 86.50 191 TYR A N 1
ATOM 1567 C CA . TYR A 1 191 ? -10.095 -1.299 9.892 1.00 86.50 191 TYR A CA 1
ATOM 1568 C C . TYR A 1 191 ? -9.436 -2.374 9.036 1.00 86.50 191 TYR A C 1
ATOM 1570 O O . TYR A 1 191 ? -8.407 -2.112 8.414 1.00 86.50 191 TYR A O 1
ATOM 1578 N N . PHE A 1 192 ? -9.999 -3.581 9.013 1.00 83.50 192 PHE A N 1
ATOM 1579 C CA . PHE A 1 192 ? -9.448 -4.676 8.222 1.00 83.50 192 PHE A CA 1
ATOM 1580 C C . PHE A 1 192 ? -9.664 -4.455 6.731 1.00 83.50 192 PHE A C 1
ATOM 1582 O O . PHE A 1 192 ? -8.716 -4.661 5.980 1.00 83.50 192 PHE A O 1
ATOM 1589 N N . GLU A 1 193 ? -10.837 -3.966 6.324 1.00 81.62 193 GLU A N 1
ATOM 1590 C CA . GLU A 1 193 ? -11.106 -3.561 4.939 1.00 81.62 193 GLU A CA 1
ATOM 1591 C C . GLU A 1 193 ? -10.109 -2.492 4.481 1.00 81.62 193 GLU A C 1
ATOM 1593 O O . GLU A 1 193 ? -9.458 -2.658 3.455 1.00 81.62 193 GLU A O 1
ATOM 1598 N N . TYR A 1 194 ? -9.877 -1.455 5.296 1.00 85.25 194 TYR A N 1
ATOM 1599 C CA . TYR A 1 194 ? -8.861 -0.443 4.999 1.00 85.25 194 TYR A CA 1
ATOM 1600 C C . TYR A 1 194 ? -7.457 -1.045 4.816 1.00 85.25 194 TYR A C 1
ATOM 1602 O O . TYR A 1 194 ? -6.735 -0.692 3.883 1.00 85.25 194 TYR A O 1
ATOM 1610 N N . LEU A 1 195 ? -7.035 -1.947 5.706 1.00 85.94 195 LEU A N 1
ATOM 1611 C CA . LEU A 1 195 ? -5.710 -2.567 5.617 1.00 85.94 195 LEU A CA 1
ATOM 1612 C C . LEU A 1 195 ? -5.597 -3.530 4.425 1.00 85.94 195 LEU A C 1
ATOM 1614 O O . LEU A 1 195 ? -4.524 -3.618 3.830 1.00 85.94 195 LEU A O 1
ATOM 1618 N N . GLU A 1 196 ? -6.674 -4.233 4.071 1.00 81.88 196 GLU A N 1
ATOM 1619 C CA . GLU A 1 196 ? -6.751 -5.086 2.880 1.00 81.88 196 GLU A CA 1
ATOM 1620 C C . GLU A 1 196 ? -6.699 -4.251 1.595 1.00 81.88 196 GLU A C 1
ATOM 1622 O O . GLU A 1 196 ? -5.950 -4.589 0.680 1.00 81.88 196 GLU A O 1
ATOM 1627 N N . ASP A 1 197 ? -7.395 -3.115 1.543 1.00 81.88 197 ASP A N 1
ATOM 1628 C CA . ASP A 1 197 ? -7.312 -2.175 0.424 1.00 81.88 197 ASP A CA 1
ATOM 1629 C C . ASP A 1 197 ? -5.882 -1.660 0.232 1.00 81.88 197 ASP A C 1
ATOM 1631 O O . ASP A 1 197 ? -5.363 -1.668 -0.886 1.00 81.88 197 ASP A O 1
ATOM 1635 N N . MET A 1 198 ? -5.196 -1.285 1.316 1.00 80.88 198 MET A N 1
ATOM 1636 C CA . MET A 1 198 ? -3.795 -0.860 1.244 1.00 80.88 198 MET A CA 1
ATOM 1637 C C . MET A 1 198 ? -2.873 -1.977 0.732 1.00 80.88 198 MET A C 1
ATOM 1639 O O . MET A 1 198 ? -1.977 -1.708 -0.068 1.00 80.88 198 MET A O 1
ATOM 1643 N N . GLU A 1 199 ? -3.087 -3.232 1.137 1.00 80.25 199 GLU A N 1
ATOM 1644 C CA . GLU A 1 199 ? -2.336 -4.378 0.601 1.00 80.25 199 GLU A CA 1
ATOM 1645 C C . GLU A 1 199 ? -2.627 -4.633 -0.881 1.00 80.25 199 GLU A C 1
ATOM 1647 O O . GLU A 1 199 ? -1.700 -4.863 -1.663 1.00 80.25 199 GLU A O 1
ATOM 1652 N N . ASN A 1 200 ? -3.895 -4.558 -1.284 1.00 79.69 200 ASN A N 1
ATOM 1653 C CA . ASN A 1 200 ? -4.309 -4.736 -2.671 1.00 79.69 200 ASN A CA 1
ATOM 1654 C C . ASN A 1 200 ? -3.689 -3.672 -3.579 1.00 79.69 200 ASN A C 1
ATOM 1656 O O . ASN A 1 200 ? -3.237 -3.992 -4.675 1.00 79.69 200 ASN A O 1
ATOM 1660 N N . LEU A 1 201 ? -3.586 -2.426 -3.114 1.00 78.12 201 LEU A N 1
ATOM 1661 C CA . LEU A 1 201 ? -2.925 -1.368 -3.872 1.00 78.12 201 LEU A CA 1
ATOM 1662 C C . LEU A 1 201 ? -1.421 -1.621 -4.046 1.00 78.12 201 LEU A C 1
ATOM 1664 O O . LEU A 1 201 ? -0.879 -1.345 -5.115 1.00 78.12 201 LEU A O 1
ATOM 1668 N N . ILE A 1 202 ? -0.734 -2.179 -3.041 1.00 75.69 202 ILE A N 1
ATOM 1669 C CA . ILE A 1 202 ? 0.675 -2.598 -3.188 1.00 75.69 202 ILE A CA 1
ATOM 1670 C C . ILE A 1 202 ? 0.795 -3.667 -4.277 1.00 75.69 202 ILE A C 1
ATOM 1672 O O . ILE A 1 202 ? 1.722 -3.618 -5.085 1.00 75.69 202 ILE A O 1
ATOM 1676 N N . TYR A 1 203 ? -0.147 -4.611 -4.312 1.00 75.69 203 TYR A N 1
ATOM 1677 C CA . TYR A 1 203 ? -0.181 -5.678 -5.307 1.00 75.69 203 TYR A CA 1
ATOM 1678 C C . TYR A 1 203 ? -0.466 -5.161 -6.723 1.00 75.69 203 TYR A C 1
ATOM 1680 O O . TYR A 1 203 ? 0.223 -5.553 -7.664 1.00 75.69 203 TYR A O 1
ATOM 1688 N N . GLU A 1 204 ? -1.439 -4.259 -6.881 1.00 78.31 204 GLU A N 1
ATOM 1689 C CA . GLU A 1 204 ? -1.715 -3.581 -8.154 1.00 78.31 204 GLU A CA 1
ATOM 1690 C C . GLU A 1 204 ? -0.443 -2.864 -8.655 1.00 78.31 204 GLU A C 1
ATOM 1692 O O . GLU A 1 204 ? 0.011 -3.131 -9.766 1.00 78.31 204 GLU A O 1
ATOM 1697 N N . GLN A 1 205 ? 0.226 -2.081 -7.797 1.00 76.31 205 GLN A N 1
ATOM 1698 C CA . GLN A 1 205 ? 1.487 -1.405 -8.140 1.00 76.31 205 GLN A CA 1
ATOM 1699 C C . GLN A 1 205 ? 2.634 -2.376 -8.471 1.00 76.31 205 GLN A C 1
ATOM 1701 O O . GLN A 1 205 ? 3.457 -2.105 -9.346 1.00 76.31 205 GLN A O 1
ATOM 1706 N N . GLU A 1 206 ? 2.729 -3.514 -7.779 1.00 73.12 206 GLU A N 1
ATOM 1707 C CA . GLU A 1 206 ? 3.696 -4.567 -8.103 1.00 73.12 206 GLU A CA 1
ATOM 1708 C C . GLU A 1 206 ? 3.476 -5.141 -9.499 1.00 73.12 206 GLU A C 1
ATOM 1710 O O . GLU A 1 206 ? 4.442 -5.304 -10.247 1.00 73.12 206 GLU A O 1
ATOM 1715 N N . ASN A 1 207 ? 2.225 -5.432 -9.848 1.00 73.88 207 ASN A N 1
ATOM 1716 C CA . ASN A 1 207 ? 1.889 -5.979 -11.154 1.00 73.88 207 ASN A CA 1
ATOM 1717 C C . ASN A 1 207 ? 2.170 -4.980 -12.273 1.00 73.88 207 ASN A C 1
ATOM 1719 O O . ASN A 1 207 ? 2.762 -5.387 -13.268 1.00 73.88 207 ASN A O 1
ATOM 1723 N N . ASP A 1 208 ? 1.843 -3.700 -12.085 1.00 76.44 208 ASP A N 1
ATOM 1724 C CA . ASP A 1 208 ? 2.126 -2.650 -13.070 1.00 76.44 208 ASP A CA 1
ATOM 1725 C C . ASP A 1 208 ? 3.629 -2.581 -13.385 1.00 76.44 208 ASP A C 1
ATOM 1727 O O . ASP A 1 208 ? 4.049 -2.590 -14.546 1.00 76.44 208 ASP A O 1
ATOM 1731 N N . VAL A 1 209 ? 4.476 -2.588 -12.346 1.00 74.12 209 VAL A N 1
ATOM 1732 C CA . VAL A 1 209 ? 5.935 -2.579 -12.526 1.00 74.12 209 VAL A CA 1
ATOM 1733 C C . VAL A 1 209 ? 6.413 -3.871 -13.197 1.00 74.12 209 VAL A C 1
ATOM 1735 O O . VAL A 1 209 ? 7.216 -3.820 -14.130 1.00 74.12 209 VAL A O 1
ATOM 1738 N N . LEU A 1 210 ? 5.930 -5.036 -12.755 1.00 74.12 210 LEU A N 1
ATOM 1739 C CA . LEU A 1 210 ? 6.304 -6.327 -13.342 1.00 74.12 210 LEU A CA 1
ATOM 1740 C C . LEU A 1 210 ? 5.874 -6.448 -14.810 1.00 74.12 210 LEU A C 1
ATOM 1742 O O . LEU A 1 210 ? 6.597 -7.044 -15.608 1.00 74.12 210 LEU A O 1
ATOM 1746 N N . GLU A 1 211 ? 4.730 -5.879 -15.183 1.00 79.12 211 GLU A N 1
ATOM 1747 C CA . GLU A 1 211 ? 4.242 -5.853 -16.558 1.00 79.12 211 GLU A CA 1
ATOM 1748 C C . GLU A 1 211 ? 5.147 -5.001 -17.454 1.00 79.12 211 GLU A C 1
ATOM 1750 O O . GLU A 1 211 ? 5.554 -5.459 -18.527 1.00 79.12 211 GLU A O 1
ATOM 1755 N N . VAL A 1 212 ? 5.548 -3.809 -16.995 1.00 74.19 212 VAL A N 1
ATOM 1756 C CA . VAL A 1 212 ? 6.529 -2.965 -17.702 1.00 74.19 212 VAL A CA 1
ATOM 1757 C C . VAL A 1 212 ? 7.840 -3.722 -17.919 1.00 74.19 212 VAL A C 1
ATOM 1759 O O . VAL A 1 212 ? 8.386 -3.701 -19.025 1.00 74.19 212 VAL A O 1
ATOM 1762 N N . LEU A 1 213 ? 8.324 -4.431 -16.895 1.00 70.31 213 LEU A N 1
ATOM 1763 C CA . LEU A 1 213 ? 9.548 -5.226 -16.992 1.00 70.31 213 LEU A CA 1
ATOM 1764 C C . LEU A 1 213 ? 9.416 -6.378 -17.991 1.00 70.31 213 LEU A C 1
ATOM 1766 O O . LEU A 1 213 ? 10.301 -6.574 -18.824 1.00 70.31 213 LEU A O 1
ATOM 1770 N N . LYS A 1 214 ? 8.298 -7.108 -17.953 1.00 76.75 214 LYS A N 1
ATOM 1771 C CA . LYS A 1 214 ? 8.015 -8.213 -18.877 1.00 76.75 214 LYS A CA 1
ATOM 1772 C C . LYS A 1 214 ? 7.947 -7.739 -20.329 1.00 76.75 214 LYS A C 1
ATOM 1774 O O . LYS A 1 214 ? 8.498 -8.383 -21.216 1.00 76.75 214 LYS A O 1
ATOM 1779 N N . ASN A 1 215 ? 7.332 -6.584 -20.573 1.00 76.25 215 ASN A N 1
ATOM 1780 C CA . ASN A 1 215 ? 7.209 -5.990 -21.906 1.00 76.25 215 ASN A CA 1
ATOM 1781 C C . ASN A 1 215 ? 8.541 -5.478 -22.488 1.00 76.25 215 ASN A C 1
ATOM 1783 O O . ASN A 1 215 ? 8.561 -5.005 -23.629 1.00 76.25 215 ASN A O 1
ATOM 1787 N N . ARG A 1 216 ? 9.633 -5.506 -21.714 1.00 72.31 216 ARG A N 1
ATOM 1788 C CA . ARG A 1 216 ? 10.963 -4.990 -22.084 1.00 72.31 216 ARG A CA 1
ATOM 1789 C C . ARG A 1 216 ? 12.096 -5.962 -21.718 1.00 72.31 216 ARG A C 1
ATOM 1791 O O . ARG A 1 216 ? 13.258 -5.566 -21.638 1.00 72.31 216 ARG A O 1
ATOM 1798 N N . GLU A 1 217 ? 11.767 -7.230 -21.470 1.00 71.81 217 GLU A N 1
ATOM 1799 C CA . GLU A 1 217 ? 12.696 -8.254 -20.972 1.00 71.81 217 GLU A CA 1
ATOM 1800 C C . GLU A 1 217 ? 13.910 -8.466 -21.896 1.00 71.81 217 GLU A C 1
ATOM 1802 O O . GLU A 1 217 ? 15.023 -8.719 -21.433 1.00 71.81 217 GLU A O 1
ATOM 1807 N N . ASP A 1 218 ? 13.710 -8.321 -23.204 1.00 70.19 218 ASP A N 1
ATOM 1808 C CA . ASP A 1 218 ? 14.734 -8.405 -24.244 1.00 70.19 218 ASP A CA 1
ATOM 1809 C C . ASP A 1 218 ? 15.829 -7.339 -24.082 1.00 70.19 218 ASP A C 1
ATOM 1811 O O . ASP A 1 218 ? 17.021 -7.646 -24.173 1.00 70.19 218 ASP A O 1
ATOM 1815 N N . ILE A 1 219 ? 15.433 -6.104 -23.767 1.00 67.44 219 ILE A N 1
ATOM 1816 C CA . ILE A 1 219 ? 16.351 -4.985 -23.528 1.00 67.44 219 ILE A CA 1
ATOM 1817 C C . ILE A 1 219 ? 17.173 -5.241 -22.266 1.00 67.44 219 ILE A C 1
ATOM 1819 O O . ILE A 1 219 ? 18.373 -4.974 -22.238 1.00 67.44 219 ILE A O 1
ATOM 1823 N N . PHE A 1 220 ? 16.559 -5.799 -21.226 1.00 65.06 220 PHE A N 1
ATOM 1824 C CA . PHE A 1 220 ? 17.233 -6.029 -19.952 1.00 65.06 220 PHE A CA 1
ATOM 1825 C C . PHE A 1 220 ? 18.177 -7.215 -19.954 1.00 65.06 220 PHE A C 1
ATOM 1827 O O . PHE A 1 220 ? 19.271 -7.112 -19.402 1.00 65.06 220 PHE A O 1
ATOM 1834 N N . LYS A 1 221 ? 17.802 -8.306 -20.627 1.00 68.56 221 LYS A N 1
ATOM 1835 C CA . LYS A 1 221 ? 18.703 -9.438 -20.876 1.00 68.56 221 LYS A CA 1
ATOM 1836 C C . LYS A 1 221 ? 19.958 -8.990 -21.620 1.00 68.56 221 LYS A C 1
ATOM 1838 O O . LYS A 1 221 ? 21.050 -9.426 -21.275 1.00 68.56 221 LYS A O 1
ATOM 1843 N N . ALA A 1 222 ? 19.818 -8.074 -22.578 1.00 60.88 222 ALA A N 1
ATOM 1844 C CA . ALA A 1 222 ? 20.955 -7.491 -23.289 1.00 60.88 222 ALA A CA 1
ATOM 1845 C C . ALA A 1 222 ? 21.821 -6.556 -22.418 1.00 60.88 222 ALA A C 1
ATOM 1847 O O . ALA A 1 222 ? 22.985 -6.325 -22.744 1.00 60.88 222 ALA A O 1
ATOM 1848 N N . LEU A 1 223 ? 21.271 -6.011 -21.329 1.00 58.91 223 LEU A N 1
ATOM 1849 C CA . LEU A 1 223 ? 21.954 -5.082 -20.421 1.00 58.91 223 LEU A CA 1
ATOM 1850 C C . LEU A 1 223 ? 22.471 -5.734 -19.128 1.00 58.91 223 LEU A C 1
ATOM 1852 O O . LEU A 1 223 ? 23.156 -5.055 -18.364 1.00 58.91 223 LEU A O 1
ATOM 1856 N N . GLU A 1 224 ? 22.177 -7.018 -18.895 1.00 63.03 224 GLU A N 1
ATOM 1857 C CA . GLU A 1 224 ? 22.528 -7.769 -17.675 1.00 63.03 224 GLU A CA 1
ATOM 1858 C C . GLU A 1 224 ? 22.028 -7.100 -16.378 1.00 63.03 224 GLU A C 1
ATOM 1860 O O . GLU A 1 224 ? 22.688 -7.156 -15.343 1.00 63.03 224 GLU A O 1
ATOM 1865 N N . LEU A 1 225 ? 20.872 -6.431 -16.426 1.00 60.91 225 LEU A N 1
ATOM 1866 C CA . LEU A 1 225 ? 20.298 -5.750 -15.261 1.00 60.91 225 LEU A CA 1
ATOM 1867 C C . LEU A 1 225 ? 19.545 -6.741 -14.358 1.00 60.91 225 LEU A C 1
ATOM 1869 O O . LEU A 1 225 ? 18.656 -7.452 -14.831 1.00 60.91 225 LEU A O 1
ATOM 1873 N N . ASP A 1 226 ? 19.862 -6.758 -13.057 1.00 63.25 226 ASP A N 1
ATOM 1874 C CA . ASP A 1 226 ? 19.114 -7.529 -12.056 1.00 63.25 226 ASP A CA 1
ATOM 1875 C C . ASP A 1 226 ? 17.857 -6.764 -11.628 1.00 63.25 226 ASP A C 1
ATOM 1877 O O . ASP A 1 226 ? 17.884 -5.797 -10.866 1.00 63.25 226 ASP A O 1
ATOM 1881 N N . LEU A 1 227 ? 16.727 -7.216 -12.160 1.00 62.41 227 LEU A N 1
ATOM 1882 C CA . LEU A 1 227 ? 15.414 -6.623 -11.936 1.00 62.41 227 LEU A CA 1
ATOM 1883 C C . LEU A 1 227 ? 14.544 -7.489 -11.027 1.00 62.41 227 LEU A C 1
ATOM 1885 O O . LEU A 1 227 ? 13.317 -7.386 -11.070 1.00 62.41 227 LEU A O 1
ATOM 1889 N N . SER A 1 228 ? 15.153 -8.377 -10.236 1.00 63.34 228 SER A N 1
ATOM 1890 C CA . SER A 1 228 ? 14.417 -9.263 -9.343 1.00 63.34 228 SER A CA 1
ATOM 1891 C C . SER A 1 228 ? 13.659 -8.465 -8.269 1.00 63.34 228 SER A C 1
ATOM 1893 O O . SER A 1 228 ? 14.160 -8.087 -7.208 1.00 63.34 228 SER A O 1
ATOM 1895 N N . LEU A 1 229 ? 12.384 -8.202 -8.552 1.00 59.19 229 LEU A N 1
ATOM 1896 C CA . LEU A 1 229 ? 11.427 -7.749 -7.557 1.00 59.19 229 LEU A CA 1
ATOM 1897 C C . LEU A 1 229 ? 10.965 -8.966 -6.768 1.00 59.19 229 LEU A C 1
ATOM 1899 O O . LEU A 1 229 ? 10.518 -9.968 -7.334 1.00 59.19 229 LEU A O 1
ATOM 1903 N N . LYS A 1 230 ? 11.086 -8.892 -5.443 1.00 57.50 230 LYS A N 1
ATOM 1904 C CA . LYS A 1 230 ? 10.546 -9.940 -4.583 1.00 57.50 230 LYS A CA 1
ATOM 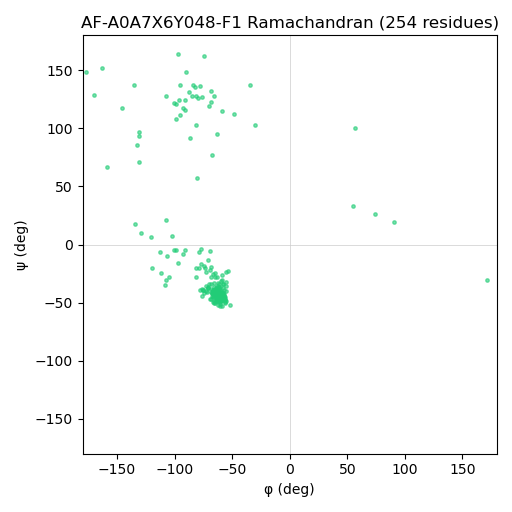1905 C C . LYS A 1 230 ? 9.026 -9.878 -4.681 1.00 57.50 230 LYS A C 1
ATOM 1907 O O . LYS A 1 230 ? 8.441 -8.833 -4.422 1.00 57.50 230 LYS A O 1
ATOM 1912 N N . LYS A 1 231 ? 8.400 -10.993 -5.072 1.00 52.12 231 LYS A N 1
ATOM 1913 C CA . LYS A 1 231 ? 6.948 -11.141 -4.951 1.00 52.12 231 LYS A CA 1
ATOM 1914 C C . LYS A 1 231 ? 6.596 -11.145 -3.476 1.00 52.12 231 LYS A C 1
ATOM 1916 O O . LYS A 1 231 ? 7.135 -11.960 -2.724 1.00 52.12 231 LYS A O 1
ATOM 1921 N N . THR A 1 232 ? 5.663 -10.293 -3.094 1.00 49.53 232 THR A N 1
ATOM 1922 C CA . THR A 1 232 ? 5.237 -10.197 -1.707 1.00 49.53 232 THR A CA 1
ATOM 1923 C C . THR A 1 232 ? 3.991 -11.068 -1.505 1.00 49.53 232 THR A C 1
ATOM 1925 O O . THR A 1 232 ? 2.939 -10.751 -2.055 1.00 49.53 232 THR A O 1
ATOM 1928 N N . PRO A 1 233 ? 4.049 -12.192 -0.759 1.00 44.69 233 PRO A N 1
ATOM 1929 C CA . PRO A 1 233 ? 2.852 -12.989 -0.492 1.00 44.69 233 PRO A CA 1
ATOM 1930 C C . PRO A 1 233 ? 1.894 -12.220 0.428 1.00 44.69 233 PRO A C 1
ATOM 1932 O O . PRO A 1 233 ? 2.330 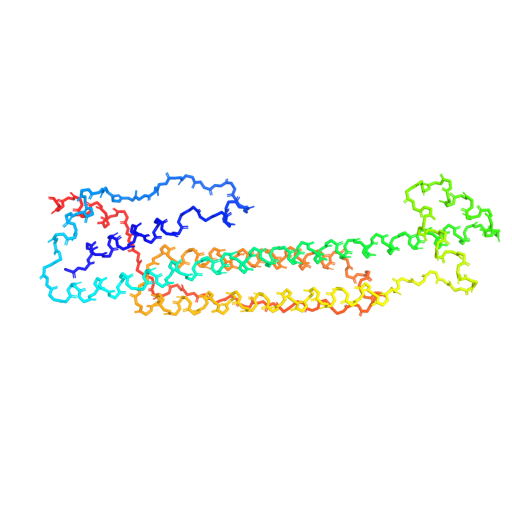-11.684 1.454 1.00 44.69 233 PRO A O 1
ATOM 1935 N N . ILE A 1 234 ? 0.612 -12.188 0.052 1.00 47.97 234 ILE A N 1
ATOM 1936 C CA . ILE A 1 234 ? -0.489 -11.570 0.805 1.00 47.97 234 ILE A CA 1
ATOM 1937 C C . ILE A 1 234 ? -1.052 -12.601 1.787 1.00 47.97 234 ILE A C 1
ATOM 1939 O O . ILE A 1 234 ? -1.349 -13.735 1.402 1.00 47.97 234 ILE A O 1
ATOM 1943 N N . ASN A 1 235 ? -1.219 -12.207 3.047 1.00 52.34 235 ASN A N 1
ATOM 1944 C CA . ASN A 1 235 ? -1.854 -13.051 4.050 1.00 52.34 235 ASN A CA 1
ATOM 1945 C C . ASN A 1 235 ? -3.382 -12.880 3.977 1.00 52.34 235 ASN A C 1
ATOM 1947 O O . ASN A 1 235 ? -3.884 -11.762 4.039 1.00 52.34 235 ASN A O 1
ATOM 1951 N N . LYS A 1 236 ? -4.131 -13.984 3.864 1.00 47.19 236 LYS A N 1
ATOM 1952 C CA . LYS A 1 236 ? -5.603 -13.977 3.920 1.00 47.19 236 LYS A CA 1
ATOM 1953 C C . LYS A 1 236 ? -6.064 -14.181 5.363 1.00 47.19 236 LYS A C 1
ATOM 1955 O O . LYS A 1 236 ? -5.722 -15.197 5.959 1.00 47.19 236 LYS A O 1
ATOM 1960 N N . TYR A 1 237 ? -6.877 -13.266 5.889 1.00 51.75 237 TYR A N 1
ATOM 1961 C CA . TYR A 1 237 ? -7.462 -13.360 7.231 1.00 51.75 237 TYR A CA 1
ATOM 1962 C C . TYR A 1 237 ? -8.968 -13.097 7.150 1.00 51.75 237 TYR A C 1
ATOM 1964 O O . TYR A 1 237 ? -9.391 -11.948 7.154 1.00 51.75 237 TYR A O 1
ATOM 1972 N N . LYS A 1 238 ? -9.783 -14.152 7.025 1.00 48.38 238 LYS A N 1
ATOM 1973 C CA . LYS A 1 238 ? -11.253 -14.026 6.964 1.00 48.38 238 LYS A CA 1
ATOM 1974 C C . LYS A 1 238 ? -11.976 -14.480 8.236 1.00 48.38 238 LYS A C 1
ATOM 1976 O O . LYS A 1 238 ? -13.157 -14.195 8.380 1.00 48.38 238 LYS A O 1
ATOM 1981 N N . ASP A 1 239 ? -11.275 -15.112 9.177 1.00 47.97 239 ASP A N 1
ATOM 1982 C CA . ASP A 1 239 ? -11.929 -15.935 10.205 1.00 47.97 239 ASP A CA 1
ATOM 1983 C C . ASP A 1 239 ? -12.061 -15.267 11.594 1.00 47.97 239 ASP A C 1
ATOM 1985 O O . ASP A 1 239 ? -12.477 -15.931 12.539 1.00 47.97 239 ASP A O 1
ATOM 1989 N N . VAL A 1 240 ? -11.723 -13.973 11.751 1.00 51.50 240 VAL A N 1
ATOM 1990 C CA . VAL A 1 240 ? -11.693 -13.284 13.074 1.00 51.50 240 VAL A CA 1
ATOM 1991 C C . VAL A 1 240 ? -12.471 -11.952 13.105 1.00 51.50 240 VAL A C 1
ATOM 1993 O O . VAL A 1 240 ? -12.384 -11.196 14.067 1.00 51.50 240 VAL A O 1
ATOM 1996 N N . LEU A 1 241 ? -13.242 -11.626 12.065 1.00 55.38 241 LEU A N 1
ATOM 1997 C CA . LEU A 1 241 ? -13.867 -10.302 11.934 1.00 55.38 241 LEU A CA 1
ATOM 1998 C C . LEU A 1 241 ? -15.166 -10.176 12.739 1.00 55.38 241 LEU A C 1
ATOM 2000 O O . LEU A 1 241 ? -16.040 -11.042 12.665 1.00 55.38 241 LEU A O 1
ATOM 2004 N N . ILE A 1 242 ? -15.329 -9.052 13.443 1.00 58.12 242 ILE A N 1
ATOM 2005 C CA . ILE A 1 242 ? -16.626 -8.639 13.982 1.00 58.12 242 ILE A CA 1
ATOM 2006 C C . ILE A 1 242 ? -17.312 -7.752 12.944 1.00 58.12 242 ILE A C 1
ATOM 2008 O O . ILE A 1 242 ? -16.841 -6.660 12.624 1.00 58.12 242 ILE A O 1
ATOM 2012 N N . VAL A 1 243 ? -18.440 -8.239 12.427 1.00 61.12 243 VAL A N 1
ATOM 2013 C CA . VAL A 1 243 ? -19.265 -7.541 11.437 1.00 61.12 243 VAL A CA 1
ATOM 2014 C C . VAL A 1 243 ? -20.428 -6.865 12.150 1.00 61.12 243 VAL A C 1
ATOM 2016 O O . VAL A 1 243 ? -21.231 -7.534 12.799 1.00 61.12 243 VAL A O 1
ATOM 2019 N N . VAL A 1 244 ? -20.529 -5.544 12.016 1.00 55.72 244 VAL A N 1
ATOM 2020 C CA . VAL A 1 244 ? -21.723 -4.786 12.404 1.00 55.72 244 VAL A CA 1
ATOM 2021 C C . VAL A 1 244 ? -22.622 -4.668 11.180 1.00 55.72 244 VAL A C 1
ATOM 2023 O O . VAL A 1 244 ? -22.231 -4.095 10.165 1.00 55.72 244 VAL A O 1
ATOM 2026 N N . THR A 1 245 ? -23.824 -5.233 11.254 1.00 66.25 245 THR A N 1
ATOM 2027 C CA . THR A 1 245 ? -24.758 -5.266 10.121 1.00 66.25 245 THR A CA 1
ATOM 2028 C C . THR A 1 245 ? -25.788 -4.134 10.182 1.00 66.25 245 THR A C 1
ATOM 2030 O O . THR A 1 245 ? -26.030 -3.540 11.232 1.00 66.25 245 THR A O 1
ATOM 2033 N N . ASN A 1 246 ? -26.465 -3.856 9.060 1.00 56.19 246 ASN A N 1
ATOM 2034 C CA . ASN A 1 246 ? -27.612 -2.935 9.045 1.00 56.19 246 ASN A CA 1
ATOM 2035 C C . ASN A 1 246 ? -28.745 -3.404 9.971 1.00 56.19 246 ASN A C 1
ATOM 2037 O O . ASN A 1 246 ? -29.437 -2.571 10.552 1.00 56.19 246 ASN A O 1
ATOM 2041 N N . GLU A 1 247 ? -28.911 -4.718 10.138 1.00 64.81 247 GLU A N 1
ATOM 2042 C CA . GLU A 1 247 ? -29.868 -5.281 11.089 1.00 64.81 247 GLU A CA 1
ATOM 2043 C C . GLU A 1 247 ? -29.482 -4.922 12.525 1.00 64.81 247 GLU A C 1
ATOM 2045 O O . GLU A 1 247 ? -30.348 -4.482 13.270 1.00 64.81 247 GLU A O 1
ATOM 2050 N N . ASP A 1 248 ? -28.197 -4.993 12.900 1.00 59.75 248 ASP A N 1
ATOM 2051 C CA . ASP A 1 248 ? -27.732 -4.573 14.232 1.00 59.75 248 ASP A CA 1
ATOM 2052 C C . ASP A 1 248 ? -28.011 -3.085 14.514 1.00 59.75 248 ASP A C 1
ATOM 2054 O O . ASP A 1 248 ? -28.353 -2.721 15.643 1.00 59.75 248 ASP A O 1
ATOM 2058 N N . ILE A 1 249 ? -27.898 -2.230 13.490 1.00 63.91 249 ILE A N 1
ATOM 2059 C CA . ILE A 1 249 ? -28.197 -0.792 13.576 1.00 63.91 249 ILE A CA 1
ATOM 2060 C C . ILE A 1 249 ? -29.704 -0.560 13.758 1.00 63.91 249 ILE A C 1
ATOM 2062 O O . ILE A 1 249 ? -30.115 0.219 14.621 1.00 63.91 249 ILE A O 1
ATOM 2066 N N . GLU A 1 250 ? -30.545 -1.226 12.963 1.00 72.38 250 GLU A N 1
ATOM 2067 C CA . GLU A 1 250 ? -32.001 -1.115 13.094 1.00 72.38 250 GLU A CA 1
ATOM 2068 C C . GLU A 1 250 ? -32.513 -1.676 14.422 1.00 72.38 250 GLU A C 1
ATOM 2070 O O . GLU A 1 250 ? -33.418 -1.100 15.029 1.00 72.38 250 GLU A O 1
ATOM 2075 N N . ASP A 1 251 ? -31.936 -2.781 14.890 1.00 68.81 251 ASP A N 1
ATOM 2076 C CA . ASP A 1 251 ? -32.288 -3.397 16.165 1.00 68.81 251 ASP A CA 1
ATOM 2077 C C . ASP A 1 251 ? -31.963 -2.489 17.348 1.00 68.81 251 ASP A C 1
ATOM 2079 O O . ASP A 1 251 ? -32.723 -2.450 18.316 1.00 68.81 251 ASP A O 1
ATOM 2083 N N . TYR A 1 252 ? -30.850 -1.752 17.278 1.00 69.00 252 TYR A N 1
ATOM 2084 C CA . TYR A 1 252 ? -30.529 -0.715 18.255 1.00 69.00 252 TYR A CA 1
ATOM 2085 C C . TYR A 1 252 ? -31.579 0.403 18.232 1.00 69.00 252 TYR A C 1
ATOM 2087 O O . TYR A 1 252 ? -32.136 0.724 19.279 1.00 69.00 252 TYR A O 1
ATOM 2095 N N . ARG A 1 253 ? -31.930 0.919 17.048 1.00 73.56 253 ARG A N 1
ATOM 2096 C CA . ARG A 1 253 ? -32.901 2.019 16.891 1.00 73.56 253 ARG A CA 1
ATOM 2097 C C . ARG A 1 253 ? -34.326 1.676 17.316 1.00 73.56 253 ARG A C 1
ATOM 2099 O O . ARG A 1 253 ? -35.066 2.564 17.706 1.00 73.56 253 ARG A O 1
ATOM 2106 N N . LYS A 1 254 ? -34.727 0.406 17.233 1.00 71.00 254 LYS A N 1
ATOM 2107 C CA . LYS A 1 254 ? -36.042 -0.067 17.709 1.00 71.00 254 LYS A CA 1
ATOM 2108 C C . LYS A 1 254 ? -36.110 -0.213 19.236 1.00 71.00 254 LYS A C 1
ATOM 2110 O O . LYS A 1 254 ? -37.203 -0.376 19.770 1.00 71.00 254 LYS A O 1
ATOM 2115 N N . LYS A 1 255 ? -34.956 -0.246 19.914 1.00 56.19 255 LYS A N 1
ATOM 2116 C CA . LYS A 1 255 ? -34.812 -0.504 21.359 1.00 56.19 255 LYS A CA 1
ATOM 2117 C C . LYS A 1 255 ? -34.319 0.717 22.153 1.00 56.19 255 LYS A C 1
ATOM 2119 O O . LYS A 1 255 ? -34.220 0.605 23.375 1.00 56.19 255 LYS A O 1
ATOM 2124 N N . ALA A 1 256 ? -33.952 1.803 21.473 1.00 54.22 256 ALA A N 1
ATOM 2125 C CA . ALA A 1 256 ? -33.697 3.125 22.044 1.00 54.22 256 ALA A CA 1
ATOM 2126 C C . ALA A 1 256 ? -35.023 3.891 22.154 1.00 54.22 256 ALA A C 1
ATOM 2128 O O . ALA A 1 256 ? -35.216 4.562 23.189 1.00 54.22 256 ALA A O 1
#

Foldseek 3Di:
DCLLLLLLLLQVLLLLLPPDVLVVVPDPDDDDPNGPDDPVSNVVSVVPQDDPVSVVLSVLSVVLSVVLSVLVVVLSVLLVVLLVLLVVLLVLLVVLVVLVVVLVVLVVLCVVDPDNVVSLVVVCVVCVPCCVVSVVQVVPDDPDRRDSEDPVSLVVNVVSLVVSLVSLVVSVVSLVVSCVSCLVRPQEPSSVVSSVVSVVSSVVSVVVSVVSCVVCVVSCVSHVHDNDRDDDDDDDDDDRHDDDDPVSVVVSVVVD

Radius of gyration: 28.19 Å; Cα contacts (8 Å, |Δi|>4): 155; chains: 1; bounding box: 73×34×82 Å

Nearest PDB structures (foldseek):
  8dcp-assembly1_B  TM=3.129E-01  e=7.189E-01  Homo sapiens
  6pyr-assembly1_B  TM=3.667E-01  e=1.384E+00  Homo sapiens
  4cvp-assembly1_A-2  TM=2.992E-01  e=6.791E+00  Escherichia coli
  6ixv-assembly3_C  TM=2.834E-01  e=8.991E+00  Homo sapiens

Sequence (256 aa):
MNKKIMLFMEDTALFNTTGSNALEFSKRKYLTKRNFLTQQEKNEIWESVESEKDIELLNIFTSTNKSFTIMKPYIEGYFTEVIHLSTQFIREIENITIKSILSKSINDILNLFPDKEEALNVLIKNNTYKSKYINSTVLKKENKSFPFKSLNDEKVVNNLTTKLNAKKENLKYLIQVTKNVLTEYLPLTSYFEYLEDMENLIYEQENDVLEVLKNREDIFKALELDLSLKKTPINKYKDVLIVVTNEDIEDYRKKA